Protein AF-0000000078795956 (afdb_homodimer)

Foldseek 3Di:
DDKDKAWDDLVCLVVVLVQVVVVCVVQVHDDDSPPVSVVVCCCCPNVPNAKTKIFMDDPRDGFWMWMWGWDADPVVRFIEIETEDTDGHPVCPPVCVVVVVVVVVVVVCVVVVHPYYDYDGDPVPVVVVVVVVVVVDDDDDDDDDDDDD/DDKDKAWDDLVCLVVVLVQVVVQCVVQVHDDDSPPVSVVVCCCCPNPPNAKTKIFMDDPRDGFWMWMWGWDADPVVRFIEIETEDTDGHPVCPPVCVVVVVVVVVVVVRVVVVHPYYDYDGDPVPVVVVVVVVVVVDDDDDDDDDDDDD

Organism: Cecembia lonarensis (strain CCUG 58316 / KCTC 22772 / LW9) (NCBI:txid1225176)

Secondary structure (DSSP, 8-state):
--EEEEE--GGGHHHHHHHHHHHHHHTT-----TTHHHHHHHHHHSSS---EEEEEEETTEEEEEEEEEEEEETTTTEEEEEEEEEEE-GGG-SSSHHHHHHHHHHHHHHHTT-S-EEEEEETT-HHHHHHHHHTT-EEEEEEEEEE--/--EEEEE--GGGHHHHHHHHHHHHHHTT-----TTHHHHHHHHHHSSS---EEEEEEETTEEEEEEEEEEEEETTTTEEEEEEEEEEE-GGG-SSSHHHHHHHHHHHHHHHTT-S-EEEEEETT-HHHHHHHHHTT-EEEEEEEEEE--

Solvent-accessible surface area (backbone atoms only — not comparable to full-atom values): 16196 Å² total; per-residue (Å²): 139,59,69,50,78,41,72,59,49,82,87,43,44,70,59,50,49,51,49,48,45,52,46,26,52,72,69,74,43,90,72,67,70,75,75,28,60,65,35,41,49,44,28,51,71,35,89,73,63,54,39,44,46,34,35,28,29,48,80,86,34,82,44,31,38,35,31,36,40,79,47,65,39,79,83,71,24,38,38,26,29,36,43,73,43,80,43,61,41,79,92,62,53,96,69,57,56,68,60,52,51,51,52,51,49,27,51,53,25,48,76,66,63,24,66,31,34,34,36,63,44,57,65,82,43,56,68,60,52,54,53,44,48,72,75,67,35,47,77,42,66,27,31,38,36,41,32,73,80,139,59,70,50,78,39,73,60,48,81,87,44,44,69,58,49,49,51,49,49,46,52,47,27,52,73,70,75,44,89,71,65,70,75,74,28,60,65,34,41,48,45,28,51,70,35,88,74,64,54,38,45,45,34,34,27,26,46,80,85,34,81,45,32,38,36,31,34,40,79,47,65,39,78,81,72,24,37,39,24,31,36,44,74,43,79,43,62,42,79,92,63,52,95,70,56,54,70,61,51,51,51,53,50,49,28,50,53,24,48,76,66,65,25,68,31,32,35,36,62,45,56,66,83,44,56,68,58,51,52,54,44,47,71,74,68,35,48,77,42,67,27,32,36,35,42,31,75,80

Sequence (298 aa):
MEYIIRPCEEKDLPELVNLCAAHAAYEKSDYSPEGKLAGLKEAIFGSPKRLNVWIVEVDGKAEGFTSFTFDFSTWDAAPFLYMDCLYLNESVRSMGIGADIMERIREVARENKCFNIQWQTPEFNARAIKFYVGLGSTGKQKMRFFLKPMEYIIRPCEEKDLPELVNLCAAHAAYEKSDYSPEGKLAGLKEAIFGSPKRLNVWIVEVDGKAEGFTSFTFDFSTWDAAPFLYMDCLYLNESVRSMGIGADIMERIREVARENKCFNIQWQTPEFNARAIKFYVGLGSTGKQKMRFFLKP

Radius of gyration: 19.66 Å; Cα contacts (8 Å, |Δi|>4): 546; chains: 2; bounding box: 37×62×42 Å

pLDDT: mean 95.89, std 3.42, range [79.12, 98.88]

Structure (mmCIF, N/CA/C/O backbone):
data_AF-0000000078795956-model_v1
#
loop_
_entity.id
_entity.type
_entity.pdbx_description
1 polymer 'Acetyltransferase (GNAT) family protein'
#
loop_
_atom_site.group_PDB
_atom_site.id
_atom_site.type_symbol
_atom_site.label_atom_id
_atom_site.label_alt_id
_atom_site.label_comp_id
_atom_site.label_asym_id
_atom_site.label_entity_id
_atom_site.label_seq_id
_atom_site.pdbx_PDB_ins_code
_atom_site.Cartn_x
_atom_site.Cartn_y
_atom_site.Cartn_z
_atom_site.occupancy
_atom_site.B_iso_or_equiv
_atom_site.auth_seq_id
_atom_site.auth_comp_id
_atom_site.auth_asym_id
_atom_site.auth_atom_id
_atom_site.pdbx_PDB_model_num
ATOM 1 N N . MET A 1 1 ? -8.953 -30.359 -15.688 1 79.25 1 MET A N 1
ATOM 2 C CA . MET A 1 1 ? -7.906 -29.516 -15.133 1 79.25 1 MET A CA 1
ATOM 3 C C . MET A 1 1 ? -8.172 -29.203 -13.656 1 79.25 1 MET A C 1
ATOM 5 O O . MET A 1 1 ? -9.25 -28.734 -13.305 1 79.25 1 MET A O 1
ATOM 9 N N . GLU A 1 2 ? -7.227 -29.859 -12.82 1 92 2 GLU A N 1
ATOM 10 C CA . GLU A 1 2 ? -7.383 -29.672 -11.383 1 92 2 GLU A CA 1
ATOM 11 C C . GLU A 1 2 ? -6.406 -28.641 -10.844 1 92 2 GLU A C 1
ATOM 13 O O . GLU A 1 2 ? -5.238 -28.609 -11.234 1 92 2 GLU A O 1
ATOM 18 N N . TYR A 1 3 ? -6.906 -27.672 -10.195 1 96.62 3 TYR A N 1
ATOM 19 C CA . TYR A 1 3 ? -6.012 -26.688 -9.602 1 96.62 3 TYR A CA 1
ATOM 20 C C . TYR A 1 3 ? -6.23 -26.578 -8.094 1 96.62 3 TYR A C 1
ATOM 22 O O . TYR A 1 3 ? -7.309 -26.906 -7.598 1 96.62 3 TYR A O 1
ATOM 30 N N . ILE A 1 4 ? -5.152 -26.25 -7.363 1 97.25 4 ILE A N 1
ATOM 31 C CA . ILE A 1 4 ? -5.234 -25.953 -5.938 1 97.25 4 ILE A CA 1
ATOM 32 C C . ILE A 1 4 ? -4.578 -24.609 -5.648 1 97.25 4 ILE A C 1
ATOM 34 O O . ILE A 1 4 ? -3.619 -24.219 -6.324 1 97.25 4 ILE A O 1
ATOM 38 N N . ILE A 1 5 ? -5.113 -23.859 -4.762 1 98.25 5 ILE A N 1
ATOM 39 C CA . ILE A 1 5 ? -4.535 -22.656 -4.188 1 98.25 5 ILE A CA 1
ATOM 40 C C . ILE A 1 5 ? -4.117 -22.906 -2.744 1 98.25 5 ILE A C 1
ATOM 42 O O . ILE A 1 5 ? -4.949 -23.25 -1.901 1 98.25 5 ILE A O 1
ATOM 46 N N . ARG A 1 6 ? -2.871 -22.781 -2.5 1 98.38 6 ARG A N 1
ATOM 47 C CA . ARG A 1 6 ? -2.377 -23.141 -1.173 1 98.38 6 ARG A CA 1
ATOM 48 C C . ARG A 1 6 ? -1.307 -22.156 -0.708 1 98.38 6 ARG A C 1
ATOM 50 O O . ARG A 1 6 ? -0.68 -21.484 -1.525 1 98.38 6 ARG A O 1
ATOM 57 N N . PRO A 1 7 ? -1.104 -22.125 0.64 1 98.56 7 PRO A N 1
ATOM 58 C CA . PRO A 1 7 ? -0.002 -21.281 1.12 1 98.56 7 PRO A CA 1
ATOM 59 C C . PRO A 1 7 ? 1.351 -21.703 0.549 1 98.56 7 PRO A C 1
ATOM 61 O O . PRO A 1 7 ? 1.582 -22.891 0.319 1 98.56 7 PRO A O 1
ATOM 64 N N . CYS A 1 8 ? 2.174 -20.75 0.335 1 98.62 8 CYS A N 1
ATOM 65 C CA . CYS A 1 8 ? 3.549 -20.984 -0.094 1 98.62 8 CYS A CA 1
ATOM 66 C C . CYS A 1 8 ? 4.324 -21.766 0.96 1 98.62 8 CYS A C 1
ATOM 68 O O . CYS A 1 8 ? 4.207 -21.484 2.154 1 98.62 8 CYS A O 1
ATOM 70 N N . GLU A 1 9 ? 5.031 -22.766 0.538 1 98.25 9 GLU A N 1
ATOM 71 C CA . GLU A 1 9 ? 5.992 -23.484 1.372 1 98.25 9 GLU A CA 1
ATOM 72 C C . GLU A 1 9 ? 7.426 -23.125 0.99 1 98.25 9 GLU A C 1
ATOM 74 O O . GLU A 1 9 ? 7.676 -22.625 -0.108 1 98.25 9 GLU A O 1
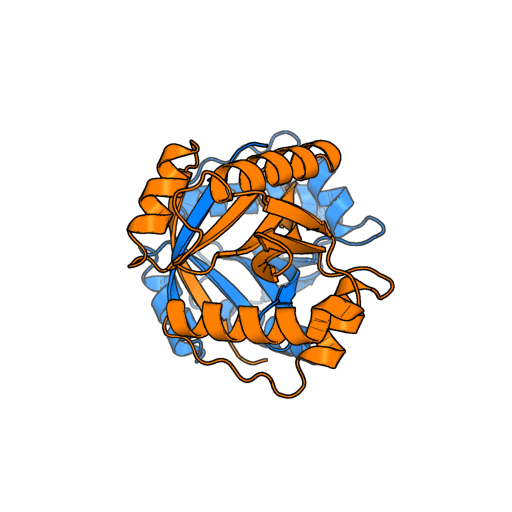ATOM 79 N N . GLU A 1 10 ? 8.344 -23.406 1.904 1 97.69 10 GLU A N 1
ATOM 80 C CA . GLU A 1 10 ? 9.734 -23.047 1.639 1 97.69 10 GLU A CA 1
ATOM 81 C C . GLU A 1 10 ? 10.227 -23.672 0.342 1 97.69 10 GLU A C 1
ATOM 83 O O . GLU A 1 10 ? 10.984 -23.062 -0.406 1 97.69 10 GLU A O 1
ATOM 88 N N . LYS A 1 11 ? 9.789 -24.828 0.095 1 97.25 11 LYS A N 1
ATOM 89 C CA . LYS A 1 11 ? 10.234 -25.547 -1.096 1 97.25 11 LYS A CA 1
ATOM 90 C C . LYS A 1 11 ? 9.758 -24.859 -2.367 1 97.25 11 LYS A C 1
ATOM 92 O O . LYS A 1 11 ? 10.25 -25.141 -3.459 1 97.25 11 LYS A O 1
ATOM 97 N N . ASP A 1 12 ? 8.727 -23.984 -2.293 1 98.06 12 ASP A N 1
ATOM 98 C CA . ASP A 1 12 ? 8.148 -23.312 -3.449 1 98.06 12 ASP A CA 1
ATOM 99 C C . ASP A 1 12 ? 8.961 -22.078 -3.826 1 98.06 12 ASP A C 1
ATOM 101 O O . ASP A 1 12 ? 8.758 -21.5 -4.895 1 98.06 12 ASP A O 1
ATOM 105 N N . LEU A 1 13 ? 9.922 -21.656 -2.988 1 97.88 13 LEU A N 1
ATOM 106 C CA . LEU A 1 13 ? 10.539 -20.328 -3.08 1 97.88 13 LEU A CA 1
ATOM 107 C C . LEU A 1 13 ? 11.25 -20.156 -4.418 1 97.88 13 LEU A C 1
ATOM 109 O O . LEU A 1 13 ? 11.117 -19.125 -5.066 1 97.88 13 LEU A O 1
ATOM 113 N N . PRO A 1 14 ? 12.008 -21.156 -4.906 1 96.88 14 PRO A N 1
ATOM 114 C CA . PRO A 1 14 ? 12.641 -20.984 -6.215 1 96.88 14 PRO A CA 1
ATOM 115 C C . PRO A 1 14 ? 11.625 -20.734 -7.328 1 96.88 14 PRO A C 1
ATOM 117 O O . PRO A 1 14 ? 11.82 -19.875 -8.172 1 96.88 14 PRO A O 1
ATOM 120 N N . GLU A 1 15 ? 10.57 -21.484 -7.301 1 97.12 15 GLU A N 1
ATOM 121 C CA . GLU A 1 15 ? 9.531 -21.312 -8.32 1 97.12 15 GLU A CA 1
ATOM 122 C C . GLU A 1 15 ? 8.82 -19.969 -8.156 1 97.12 15 GLU A C 1
ATOM 124 O O . GLU A 1 15 ? 8.422 -19.359 -9.148 1 97.12 15 GLU A O 1
ATOM 129 N N . LEU A 1 16 ? 8.625 -19.547 -6.906 1 98.06 16 LEU A N 1
ATOM 130 C CA . LEU A 1 16 ? 8.023 -18.234 -6.66 1 98.06 16 LEU A CA 1
ATOM 131 C C . LEU A 1 16 ? 8.859 -17.125 -7.297 1 98.06 16 LEU A C 1
ATOM 133 O O . LEU A 1 16 ? 8.305 -16.219 -7.926 1 98.06 16 LEU A O 1
ATOM 137 N N . VAL A 1 17 ? 10.156 -17.234 -7.148 1 97.62 17 VAL A N 1
ATOM 138 C CA . VAL A 1 17 ? 11.055 -16.234 -7.738 1 97.62 17 VAL A CA 1
ATOM 139 C C . VAL A 1 17 ? 10.891 -16.234 -9.258 1 97.62 17 VAL A C 1
ATOM 141 O O . VAL A 1 17 ? 10.844 -15.18 -9.883 1 97.62 17 VAL A O 1
ATOM 144 N N . ASN A 1 18 ? 10.758 -17.406 -9.852 1 96.38 18 ASN A N 1
ATOM 145 C CA . ASN A 1 18 ? 10.547 -17.516 -11.289 1 96.38 18 ASN A CA 1
ATOM 146 C C . ASN A 1 18 ? 9.211 -16.906 -11.711 1 96.38 18 ASN A C 1
ATOM 148 O O . ASN A 1 18 ? 9.125 -16.25 -12.75 1 96.38 18 ASN A O 1
ATOM 152 N N . LEU A 1 19 ? 8.203 -17.188 -10.945 1 97.75 19 LEU A N 1
ATOM 153 C CA . LEU A 1 19 ? 6.887 -16.641 -11.234 1 97.75 19 LEU A CA 1
ATOM 154 C C . LEU A 1 19 ? 6.898 -15.117 -11.133 1 97.75 19 LEU A C 1
ATOM 156 O O . LEU A 1 19 ? 6.258 -14.43 -11.93 1 97.75 19 LEU A O 1
ATOM 160 N N . CYS A 1 20 ? 7.613 -14.586 -10.102 1 97.62 20 CYS A N 1
ATOM 161 C CA . CYS A 1 20 ? 7.762 -13.141 -9.984 1 97.62 20 CYS A CA 1
ATOM 162 C C . CYS A 1 20 ? 8.414 -12.547 -11.227 1 97.62 20 CYS A C 1
ATOM 164 O O . CYS A 1 20 ? 7.984 -11.508 -11.727 1 97.62 20 CYS A O 1
ATOM 166 N N . ALA A 1 21 ? 9.398 -13.219 -11.719 1 96.06 21 ALA A N 1
ATOM 167 C CA . ALA A 1 21 ? 10.086 -12.773 -12.93 1 96.06 21 ALA A CA 1
ATOM 168 C C . ALA A 1 21 ? 9.133 -12.766 -14.125 1 96.06 21 ALA A C 1
ATOM 170 O O . ALA A 1 21 ? 9.125 -11.82 -14.914 1 96.06 21 ALA A O 1
ATOM 171 N N . ALA A 1 22 ? 8.406 -13.805 -14.297 1 95.81 22 ALA A N 1
ATOM 172 C CA . ALA A 1 22 ? 7.426 -13.898 -15.375 1 95.81 22 ALA A CA 1
ATOM 173 C C . ALA A 1 22 ? 6.371 -12.805 -15.258 1 95.81 22 ALA A C 1
ATOM 175 O O . ALA A 1 22 ? 5.977 -12.203 -16.266 1 95.81 22 ALA A O 1
ATOM 176 N N . HIS A 1 23 ? 5.906 -12.578 -13.992 1 96.38 23 HIS A N 1
ATOM 177 C CA . HIS A 1 23 ? 4.934 -11.523 -13.719 1 96.38 23 HIS A CA 1
ATOM 178 C C . HIS A 1 23 ? 5.477 -10.156 -14.117 1 96.38 23 HIS A C 1
ATOM 180 O O . HIS A 1 23 ? 4.785 -9.383 -14.789 1 96.38 23 HIS A O 1
ATOM 186 N N . ALA A 1 24 ? 6.703 -9.852 -13.688 1 94.81 24 ALA A N 1
ATOM 187 C CA . ALA A 1 24 ? 7.359 -8.586 -14 1 94.81 24 ALA A CA 1
ATOM 188 C C . ALA A 1 24 ? 7.492 -8.406 -15.516 1 94.81 24 ALA A C 1
ATOM 190 O O . ALA A 1 24 ? 7.262 -7.312 -16.031 1 94.81 24 ALA A O 1
ATOM 191 N N . ALA A 1 25 ? 7.855 -9.461 -16.203 1 93.44 25 ALA A N 1
ATOM 192 C CA . ALA A 1 25 ? 7.973 -9.422 -17.656 1 93.44 25 ALA A CA 1
ATOM 193 C C . ALA A 1 25 ? 6.629 -9.109 -18.312 1 93.44 25 ALA A C 1
ATOM 195 O O . ALA A 1 25 ? 6.555 -8.32 -19.25 1 93.44 25 ALA A O 1
ATOM 196 N N . TYR A 1 26 ? 5.648 -9.75 -17.797 1 91.75 26 TYR A N 1
ATOM 197 C CA . TYR A 1 26 ? 4.301 -9.516 -18.297 1 91.75 26 TYR A CA 1
ATOM 198 C C . TYR A 1 26 ? 3.91 -8.047 -18.141 1 91.75 26 TYR A C 1
ATOM 200 O O . TYR A 1 26 ? 3.277 -7.473 -19.031 1 91.75 26 TYR A O 1
ATOM 208 N N . GLU A 1 27 ? 4.273 -7.453 -16.969 1 90 27 GLU A N 1
ATOM 209 C CA . GLU A 1 27 ? 3.934 -6.062 -16.688 1 90 27 GLU A CA 1
ATOM 210 C C . GLU A 1 27 ? 4.969 -5.109 -17.281 1 90 27 GLU A C 1
ATOM 212 O O . GLU A 1 27 ? 4.953 -3.912 -16.984 1 90 27 GLU A O 1
ATOM 217 N N . LYS A 1 28 ? 5.953 -5.574 -18.109 1 87.88 28 LYS A N 1
ATOM 218 C CA . LYS A 1 28 ? 6.992 -4.793 -18.766 1 87.88 28 LYS A CA 1
ATOM 219 C C . LYS A 1 28 ? 7.852 -4.047 -17.75 1 87.88 28 LYS A C 1
ATOM 221 O O . LYS A 1 28 ? 8.156 -2.865 -17.938 1 87.88 28 LYS A O 1
ATOM 226 N N . SER A 1 29 ? 8.102 -4.742 -16.656 1 87.94 29 SER A N 1
ATOM 227 C CA . SER A 1 29 ? 8.922 -4.16 -15.594 1 87.94 29 SER A CA 1
ATOM 228 C C . SER A 1 29 ? 10.25 -4.887 -15.453 1 87.94 29 SER A C 1
ATOM 230 O O . SER A 1 29 ? 10.375 -6.047 -15.859 1 87.94 29 SER A O 1
ATOM 232 N N . ASP A 1 30 ? 11.172 -4.109 -14.867 1 84.88 30 ASP A N 1
ATOM 233 C CA . ASP A 1 30 ? 12.461 -4.734 -14.602 1 84.88 30 ASP A CA 1
ATOM 234 C C . ASP A 1 30 ? 12.406 -5.582 -13.328 1 84.88 30 ASP A C 1
ATOM 236 O O . ASP A 1 30 ? 11.758 -5.203 -12.352 1 84.88 30 ASP A O 1
ATOM 240 N N . TYR A 1 31 ? 13.008 -6.711 -13.383 1 89 31 TYR A N 1
ATOM 241 C CA . TYR A 1 31 ? 13.094 -7.609 -12.242 1 89 31 TYR A CA 1
ATOM 242 C C . TYR A 1 31 ? 14.398 -8.398 -12.258 1 89 31 TYR A C 1
ATOM 244 O O . TYR A 1 31 ? 14.805 -8.906 -13.297 1 89 31 TYR A O 1
ATOM 252 N N . SER A 1 32 ? 15.047 -8.359 -11.109 1 85.75 32 SER A N 1
ATOM 253 C CA . SER A 1 32 ? 16.234 -9.195 -10.945 1 85.75 32 SER A CA 1
ATOM 254 C C . SER A 1 32 ? 16.016 -10.242 -9.852 1 85.75 32 SER A C 1
ATOM 256 O O . SER A 1 32 ? 15.688 -9.898 -8.711 1 85.75 32 SER A O 1
ATOM 258 N N . PRO A 1 33 ? 16.234 -11.523 -10.211 1 85.44 33 PRO A N 1
ATOM 259 C CA . PRO A 1 33 ? 16.047 -12.586 -9.219 1 85.44 33 PRO A CA 1
ATOM 260 C C . PRO A 1 33 ? 17.141 -12.609 -8.156 1 85.44 33 PRO A C 1
ATOM 262 O O . PRO A 1 33 ? 17 -13.281 -7.129 1 85.44 33 PRO A O 1
ATOM 265 N N . GLU A 1 34 ? 18.141 -11.922 -8.391 1 83.19 34 GLU A N 1
ATOM 266 C CA . GLU A 1 34 ? 19.281 -11.977 -7.48 1 83.19 34 GLU A CA 1
ATOM 267 C C . GLU A 1 34 ? 18.922 -11.461 -6.094 1 83.19 34 GLU A C 1
ATOM 269 O O . GLU A 1 34 ? 18.344 -10.375 -5.965 1 83.19 34 GLU A O 1
ATOM 274 N N . GLY A 1 35 ? 19.172 -12.344 -5.109 1 84.62 35 GLY A N 1
ATOM 275 C CA . GLY A 1 35 ? 19 -11.93 -3.725 1 84.62 35 GLY A CA 1
ATOM 276 C C . GLY A 1 35 ? 17.547 -11.953 -3.271 1 84.62 35 GLY A C 1
ATOM 277 O O . GLY A 1 35 ? 17.234 -11.578 -2.137 1 84.62 35 GLY A O 1
ATOM 278 N N . LYS A 1 36 ? 16.672 -12.391 -4.195 1 92.56 36 LYS A N 1
ATOM 279 C CA . LYS A 1 36 ? 15.258 -12.32 -3.857 1 92.56 36 LYS A CA 1
ATOM 280 C C . LYS A 1 36 ? 14.852 -13.484 -2.961 1 92.56 36 LYS A C 1
ATOM 282 O O . LYS A 1 36 ? 13.969 -13.344 -2.111 1 92.56 36 LYS A O 1
ATOM 287 N N . LEU A 1 37 ? 15.547 -14.562 -3.131 1 95.44 37 LEU A N 1
ATOM 288 C CA . LEU A 1 37 ? 15.164 -15.781 -2.426 1 95.44 37 LEU A CA 1
ATOM 289 C C . LEU A 1 37 ? 15.25 -15.586 -0.916 1 95.44 37 LEU A C 1
ATOM 291 O O . LEU A 1 37 ? 14.297 -15.891 -0.192 1 95.44 37 LEU A O 1
ATOM 295 N N . ALA A 1 38 ? 16.328 -15.07 -0.443 1 95 38 ALA A N 1
ATOM 296 C CA . ALA A 1 38 ? 16.547 -14.883 0.99 1 95 38 ALA A CA 1
ATOM 297 C C . ALA A 1 38 ? 15.531 -13.914 1.577 1 95 38 ALA A C 1
ATOM 299 O O . ALA A 1 38 ? 14.984 -14.148 2.654 1 95 38 ALA A O 1
ATOM 300 N N . GLY A 1 39 ? 15.305 -12.797 0.894 1 95.75 39 GLY A N 1
ATOM 301 C CA . GLY A 1 39 ? 14.344 -11.805 1.348 1 95.75 39 GLY A CA 1
ATOM 302 C C . GLY A 1 39 ? 12.93 -12.344 1.43 1 95.75 39 GLY A C 1
ATOM 303 O O . GLY A 1 39 ? 12.219 -12.086 2.404 1 95.75 39 GLY A O 1
ATOM 304 N N . LEU A 1 40 ? 12.555 -13.117 0.449 1 98.19 40 LEU A N 1
ATOM 305 C CA . LEU A 1 40 ? 11.227 -13.711 0.422 1 98.19 40 LEU A CA 1
ATOM 306 C C . LEU A 1 40 ? 11.07 -14.75 1.522 1 98.19 40 LEU A C 1
ATOM 308 O O . LEU A 1 40 ? 10.031 -14.82 2.182 1 98.19 40 LEU A O 1
ATOM 312 N N . LYS A 1 41 ? 12.062 -15.555 1.666 1 97.88 41 LYS A N 1
ATOM 313 C CA . LYS A 1 41 ? 12.031 -16.562 2.717 1 97.88 41 LYS A CA 1
ATOM 314 C C . LYS A 1 41 ? 11.773 -15.938 4.082 1 97.88 41 LYS A C 1
ATOM 316 O O . LYS A 1 41 ? 10.898 -16.375 4.828 1 97.88 41 LYS A O 1
ATOM 321 N N . GLU A 1 42 ? 12.531 -14.922 4.375 1 96.88 42 GLU A N 1
ATOM 322 C CA . GLU A 1 42 ? 12.398 -14.25 5.66 1 96.88 42 GLU A CA 1
ATOM 323 C C . GLU A 1 42 ? 11.016 -13.617 5.809 1 96.88 42 GLU A C 1
ATOM 325 O O . GLU A 1 42 ? 10.398 -13.703 6.875 1 96.88 42 GLU A O 1
ATOM 330 N N . ALA A 1 43 ? 10.523 -13.008 4.777 1 97.62 43 ALA A N 1
ATOM 331 C CA . ALA A 1 43 ? 9.266 -12.273 4.832 1 97.62 43 ALA A CA 1
ATOM 332 C C . ALA A 1 43 ? 8.086 -13.219 5.004 1 97.62 43 ALA A C 1
ATOM 334 O O . ALA A 1 43 ? 7.094 -12.883 5.652 1 97.62 43 ALA A O 1
ATOM 335 N N . ILE A 1 44 ? 8.203 -14.406 4.383 1 98.56 44 ILE A N 1
ATOM 336 C CA . ILE A 1 44 ? 7.074 -15.328 4.332 1 98.56 44 ILE A CA 1
ATOM 337 C C . ILE A 1 44 ? 7.09 -16.234 5.559 1 98.56 44 ILE A C 1
ATOM 339 O O . ILE A 1 44 ? 6.039 -16.562 6.113 1 98.56 44 ILE A O 1
ATOM 343 N N . PHE A 1 45 ? 8.273 -16.578 6.027 1 98.12 45 PHE A N 1
ATOM 344 C CA . PHE A 1 45 ? 8.344 -17.641 7.02 1 98.12 45 PHE A CA 1
ATOM 345 C C . PHE A 1 45 ? 8.953 -17.125 8.32 1 98.12 45 PHE A C 1
ATOM 347 O O . PHE A 1 45 ? 8.945 -17.828 9.336 1 98.12 45 PHE A O 1
ATOM 354 N N . GLY A 1 46 ? 9.469 -15.938 8.266 1 96.38 46 GLY A N 1
ATOM 355 C CA . GLY A 1 46 ? 10.086 -15.367 9.453 1 96.38 46 GLY A CA 1
ATOM 356 C C . GLY A 1 46 ? 9.07 -14.906 10.484 1 96.38 46 GLY A C 1
ATOM 357 O O . GLY A 1 46 ? 7.863 -15.078 10.297 1 96.38 46 GLY A O 1
ATOM 358 N N . SER A 1 47 ? 9.586 -14.344 11.648 1 94.69 47 SER A N 1
ATOM 359 C CA . SER A 1 47 ? 8.805 -13.75 12.727 1 94.69 47 SER A CA 1
ATOM 360 C C . SER A 1 47 ? 9.312 -12.359 13.086 1 94.69 47 SER A C 1
ATOM 362 O O . SER A 1 47 ? 10.438 -12.203 13.562 1 94.69 47 SER A O 1
ATOM 364 N N . PRO A 1 48 ? 8.492 -11.398 12.781 1 93.94 48 PRO A N 1
ATOM 365 C CA . PRO A 1 48 ? 7.086 -11.461 12.359 1 93.94 48 PRO A CA 1
ATOM 366 C C . PRO A 1 48 ? 6.926 -11.758 10.875 1 93.94 48 PRO A C 1
ATOM 368 O O . PRO A 1 48 ? 7.805 -11.414 10.07 1 93.94 48 PRO A O 1
ATOM 371 N N . LYS A 1 49 ? 5.848 -12.43 10.508 1 96.38 49 LYS A N 1
ATOM 372 C CA . LYS A 1 49 ? 5.477 -12.617 9.102 1 96.38 49 LYS A CA 1
ATOM 373 C C . LYS A 1 49 ? 5.121 -11.289 8.453 1 96.38 49 LYS A C 1
ATOM 375 O O . LYS A 1 49 ? 4.258 -10.555 8.945 1 96.38 49 LYS A O 1
ATOM 380 N N . ARG A 1 50 ? 5.711 -11 7.316 1 97.06 50 ARG A N 1
ATOM 381 C CA . ARG A 1 50 ? 5.527 -9.703 6.672 1 97.06 50 ARG A CA 1
ATOM 382 C C . ARG A 1 50 ? 4.785 -9.844 5.352 1 97.06 50 ARG A C 1
ATOM 384 O O . ARG A 1 50 ? 4.266 -8.867 4.816 1 97.06 50 ARG A O 1
ATOM 391 N N . LEU A 1 51 ? 4.812 -11.023 4.867 1 98.62 51 LEU A N 1
ATOM 392 C CA . LEU A 1 51 ? 4.25 -11.273 3.543 1 98.62 51 LEU A CA 1
ATOM 393 C C . LEU A 1 51 ? 3.51 -12.609 3.514 1 98.62 51 LEU A C 1
ATOM 395 O O . LEU A 1 51 ? 4.012 -13.617 4.023 1 98.62 51 LEU A O 1
ATOM 399 N N . ASN A 1 52 ? 2.301 -12.562 2.988 1 98.81 52 ASN A N 1
ATOM 400 C CA . ASN A 1 52 ? 1.538 -13.781 2.721 1 98.81 52 ASN A CA 1
ATOM 401 C C . ASN A 1 52 ? 1.57 -14.148 1.239 1 98.81 52 ASN A C 1
ATOM 403 O O . ASN A 1 52 ? 1.383 -13.281 0.378 1 98.81 52 ASN A O 1
ATOM 407 N N . VAL A 1 53 ? 1.819 -15.406 0.993 1 98.88 53 VAL A N 1
ATOM 408 C CA . VAL A 1 53 ? 1.875 -15.836 -0.401 1 98.88 53 VAL A CA 1
ATOM 409 C C . VAL A 1 53 ? 1.125 -17.156 -0.566 1 98.88 53 VAL A C 1
ATOM 411 O O . VAL A 1 53 ? 1.312 -18.094 0.222 1 98.88 53 VAL A O 1
ATOM 414 N N . TRP A 1 54 ? 0.245 -17.172 -1.579 1 98.88 54 TRP A N 1
ATOM 415 C CA . TRP A 1 54 ? -0.363 -18.422 -2.039 1 98.88 54 TRP A CA 1
ATOM 416 C C . TRP A 1 54 ? 0.226 -18.844 -3.377 1 98.88 54 TRP A C 1
ATOM 418 O O . TRP A 1 54 ? 0.484 -18.016 -4.246 1 98.88 54 TRP A O 1
ATOM 428 N N . ILE A 1 55 ? 0.415 -20.125 -3.531 1 98.81 55 ILE A N 1
ATOM 429 C CA . ILE A 1 55 ? 0.827 -20.734 -4.793 1 98.81 55 ILE A CA 1
ATOM 430 C C . ILE A 1 55 ? -0.379 -21.375 -5.477 1 98.81 55 ILE A C 1
ATOM 432 O O . ILE A 1 55 ? -1.192 -22.031 -4.824 1 98.81 55 ILE A O 1
ATOM 436 N N . VAL A 1 56 ? -0.485 -21.156 -6.754 1 98.62 56 VAL A N 1
ATOM 437 C CA . VAL A 1 56 ? -1.485 -21.828 -7.582 1 98.62 56 VAL A CA 1
ATOM 438 C C . VAL A 1 56 ? -0.843 -22.984 -8.328 1 98.62 56 VAL A C 1
ATOM 440 O O . VAL A 1 56 ? 0.011 -22.781 -9.195 1 98.62 56 VAL A O 1
ATOM 443 N N . GLU A 1 57 ? -1.294 -24.141 -7.984 1 97.69 57 GLU A N 1
ATOM 444 C CA . GLU A 1 57 ? -0.811 -25.344 -8.648 1 97.69 57 GLU A CA 1
ATOM 445 C C . GLU A 1 57 ? -1.855 -25.891 -9.617 1 97.69 57 GLU A C 1
ATOM 447 O O . GLU A 1 57 ? -3.02 -26.062 -9.25 1 97.69 57 GLU A O 1
ATOM 452 N N . VAL A 1 58 ? -1.417 -26.078 -10.852 1 96.94 58 VAL A N 1
ATOM 453 C CA . VAL A 1 58 ? -2.248 -26.734 -11.859 1 96.94 58 VAL A CA 1
ATOM 454 C C . VAL A 1 58 ? -1.574 -28.016 -12.336 1 96.94 58 VAL A C 1
ATOM 456 O O . VAL A 1 58 ? -0.45 -27.984 -12.844 1 96.94 58 VAL A O 1
ATOM 459 N N . ASP A 1 59 ? -2.287 -29.094 -12.086 1 95.75 59 ASP A N 1
ATOM 460 C CA . ASP A 1 59 ? -1.766 -30.406 -12.461 1 95.75 59 ASP A CA 1
ATOM 461 C C . ASP A 1 59 ? -0.374 -30.625 -11.875 1 95.75 59 ASP A C 1
ATOM 463 O O . ASP A 1 59 ? 0.537 -31.062 -12.586 1 95.75 59 ASP A O 1
ATOM 467 N N . GLY A 1 60 ? -0.141 -30.047 -10.672 1 94.06 60 GLY A N 1
ATOM 468 C CA . GLY A 1 60 ? 1.059 -30.328 -9.898 1 94.06 60 GLY A CA 1
ATOM 469 C C . GLY A 1 60 ? 2.176 -29.328 -10.156 1 94.06 60 GLY A C 1
ATOM 470 O O . GLY A 1 60 ? 3.244 -29.406 -9.547 1 94.06 60 GLY A O 1
ATOM 471 N N . LYS A 1 61 ? 1.893 -28.391 -11.031 1 95.69 61 LYS A N 1
ATOM 472 C CA . LYS A 1 61 ? 2.902 -27.406 -11.383 1 95.69 61 LYS A CA 1
ATOM 473 C C . LYS A 1 61 ? 2.488 -26.016 -10.914 1 95.69 61 LYS A C 1
ATOM 475 O O . LYS A 1 61 ? 1.324 -25.625 -11.039 1 95.69 61 LYS A O 1
ATOM 480 N N . ALA A 1 62 ? 3.475 -25.344 -10.375 1 97.62 62 ALA A N 1
ATOM 481 C CA . ALA A 1 62 ? 3.195 -23.953 -9.992 1 97.62 62 ALA A CA 1
ATOM 482 C C . ALA A 1 62 ? 2.961 -23.094 -11.227 1 97.62 62 ALA A C 1
ATOM 484 O O . ALA A 1 62 ? 3.859 -22.922 -12.055 1 97.62 62 ALA A O 1
ATOM 485 N N . GLU A 1 63 ? 1.756 -22.547 -11.359 1 98.12 63 GLU A N 1
ATOM 486 C CA . GLU A 1 63 ? 1.381 -21.812 -12.562 1 98.12 63 GLU A CA 1
ATOM 487 C C . GLU A 1 63 ? 0.972 -20.375 -12.227 1 98.12 63 GLU A C 1
ATOM 489 O O . GLU A 1 63 ? 0.583 -19.609 -13.109 1 98.12 63 GLU A O 1
ATOM 494 N N . GLY A 1 64 ? 1.01 -20.016 -10.969 1 98.62 64 GLY A N 1
ATOM 495 C CA . GLY A 1 64 ? 0.661 -18.672 -10.539 1 98.62 64 GLY A CA 1
ATOM 496 C C . GLY A 1 64 ? 0.868 -18.453 -9.047 1 98.62 64 GLY A C 1
ATOM 497 O O . GLY A 1 64 ? 1.292 -19.359 -8.336 1 98.62 64 GLY A O 1
ATOM 498 N N . PHE A 1 65 ? 0.643 -17.234 -8.641 1 98.81 65 PHE A N 1
ATOM 499 C CA . PHE A 1 65 ? 0.756 -16.906 -7.223 1 98.81 65 PHE A CA 1
ATOM 500 C C . PHE A 1 65 ? -0.018 -15.633 -6.898 1 98.81 65 PHE A C 1
ATOM 502 O O . PHE A 1 65 ? -0.402 -14.883 -7.801 1 98.81 65 PHE A O 1
ATOM 509 N N . THR A 1 66 ? -0.306 -15.461 -5.66 1 98.75 66 THR A N 1
ATOM 510 C CA . THR A 1 66 ? -0.851 -14.234 -5.086 1 98.75 66 THR A CA 1
ATOM 511 C C . THR A 1 66 ? -0.115 -13.867 -3.803 1 98.75 66 THR A C 1
ATOM 513 O O . THR A 1 66 ? 0.218 -14.734 -2.998 1 98.75 66 THR A O 1
ATOM 516 N N . SER A 1 67 ? 0.172 -12.648 -3.654 1 98.88 67 SER A N 1
ATOM 517 C CA . SER A 1 67 ? 0.759 -12.156 -2.412 1 98.88 67 SER A CA 1
ATOM 518 C C . SER A 1 67 ? -0.044 -10.992 -1.846 1 98.88 67 SER A C 1
ATOM 520 O O . SER A 1 67 ? -0.649 -10.227 -2.598 1 98.88 67 SER A O 1
ATOM 522 N N . PHE A 1 68 ? -0.085 -10.875 -0.538 1 98.88 68 PHE A N 1
ATOM 523 C CA . PHE A 1 68 ? -0.819 -9.781 0.09 1 98.88 68 PHE A CA 1
ATOM 524 C C . PHE A 1 68 ? -0.258 -9.477 1.475 1 98.88 68 PHE A C 1
ATOM 526 O O . PHE A 1 68 ? 0.438 -10.305 2.064 1 98.88 68 PHE A O 1
ATOM 533 N N . THR A 1 69 ? -0.439 -8.344 1.918 1 98.81 69 THR A N 1
ATOM 534 C CA . THR A 1 69 ? -0.081 -7.844 3.242 1 98.81 69 THR A CA 1
ATOM 535 C C . THR A 1 69 ? -1.283 -7.191 3.918 1 98.81 69 THR A C 1
ATOM 537 O O . THR A 1 69 ? -2.363 -7.109 3.33 1 98.81 69 THR A O 1
ATOM 540 N N . PHE A 1 70 ? -1.191 -6.867 5.191 1 98.38 70 PHE A N 1
ATOM 541 C CA . PHE A 1 70 ? -2.145 -6.055 5.941 1 98.38 70 PHE A CA 1
ATOM 542 C C . PHE A 1 70 ? -1.553 -4.691 6.273 1 98.38 70 PHE A C 1
ATOM 544 O O . PHE A 1 70 ? -0.435 -4.605 6.789 1 98.38 70 PHE A O 1
ATOM 551 N N . ASP A 1 71 ? -2.258 -3.688 5.953 1 98.25 71 ASP A N 1
ATOM 552 C CA . ASP A 1 71 ? -1.805 -2.324 6.211 1 98.25 71 ASP A CA 1
ATOM 553 C C . ASP A 1 71 ? -2.914 -1.488 6.848 1 98.25 71 ASP A C 1
ATOM 555 O O . ASP A 1 71 ? -3.949 -2.023 7.25 1 98.25 71 ASP A O 1
ATOM 559 N N . PHE A 1 72 ? -2.676 -0.218 7.039 1 98.12 72 PHE A N 1
ATOM 560 C CA . PHE A 1 72 ? -3.625 0.624 7.758 1 98.12 72 PHE A CA 1
ATOM 561 C C . PHE A 1 72 ? -3.943 1.883 6.957 1 98.12 72 PHE A C 1
ATOM 563 O O . PHE A 1 72 ? -3.043 2.525 6.414 1 98.12 72 PHE A O 1
ATOM 570 N N . SER A 1 73 ? -5.18 2.195 6.855 1 97.19 73 SER A N 1
ATOM 571 C CA . SER A 1 73 ? -5.672 3.371 6.145 1 97.19 73 SER A CA 1
ATOM 572 C C . SER A 1 73 ? -5.887 4.543 7.098 1 97.19 73 SER A C 1
ATOM 574 O O . SER A 1 73 ? -6.652 4.438 8.055 1 97.19 73 SER A O 1
ATOM 576 N N . THR A 1 74 ? -5.234 5.672 6.848 1 97.69 74 THR A N 1
ATOM 577 C CA . THR A 1 74 ? -5.371 6.859 7.688 1 97.69 74 THR A CA 1
ATOM 578 C C . THR A 1 74 ? -6.809 7.363 7.684 1 97.69 74 THR A C 1
ATOM 580 O O . THR A 1 74 ? -7.426 7.512 8.742 1 97.69 74 THR A O 1
ATOM 583 N N . TRP A 1 75 ? -7.406 7.539 6.496 1 95.75 75 TRP A N 1
ATOM 584 C CA . TRP A 1 75 ? -8.727 8.141 6.355 1 95.75 75 TRP A CA 1
ATOM 585 C C . TRP A 1 75 ? -9.812 7.207 6.891 1 95.75 75 TRP A C 1
ATOM 587 O O . TRP A 1 75 ? -10.773 7.656 7.52 1 95.75 75 TRP A O 1
ATOM 597 N N . ASP A 1 76 ? -9.641 5.91 6.672 1 95.31 76 ASP A N 1
ATOM 598 C CA . ASP A 1 76 ? -10.633 4.957 7.148 1 95.31 76 ASP A CA 1
ATOM 599 C C . ASP A 1 76 ? -10.422 4.633 8.625 1 95.31 76 ASP A C 1
ATOM 601 O O . ASP A 1 76 ? -11.289 4.047 9.273 1 95.31 76 ASP A O 1
ATOM 605 N N . ALA A 1 77 ? -9.289 5.008 9.125 1 96.75 77 ALA A N 1
ATOM 606 C CA . ALA A 1 77 ? -8.898 4.66 10.492 1 96.75 77 ALA A CA 1
ATOM 607 C C . ALA A 1 77 ? -9.148 3.184 10.773 1 96.75 77 ALA A C 1
ATOM 609 O O . ALA A 1 77 ? -9.758 2.832 11.789 1 96.75 77 ALA A O 1
ATOM 610 N N . ALA A 1 78 ? -8.703 2.35 9.875 1 96.62 78 ALA A N 1
ATOM 611 C CA . ALA A 1 78 ? -8.945 0.911 9.938 1 96.62 78 ALA A CA 1
ATOM 612 C C . ALA A 1 78 ? -7.926 0.143 9.109 1 96.62 78 ALA A C 1
ATOM 614 O O . ALA A 1 78 ? -7.32 0.701 8.188 1 96.62 78 ALA A O 1
ATOM 615 N N . PRO A 1 79 ? -7.75 -1.159 9.461 1 97.62 79 PRO A N 1
ATOM 616 C CA . PRO A 1 79 ? -6.879 -1.979 8.609 1 97.62 79 PRO A CA 1
ATOM 617 C C . PRO A 1 79 ? -7.516 -2.322 7.266 1 97.62 79 PRO A C 1
ATOM 619 O O . PRO A 1 79 ? -8.742 -2.326 7.145 1 97.62 79 PRO A O 1
ATOM 622 N N . PHE A 1 80 ? -6.652 -2.562 6.285 1 98.38 80 PHE A N 1
ATOM 623 C CA . PHE A 1 80 ? -7.078 -3.102 4.996 1 98.38 80 PHE A CA 1
ATOM 624 C C . PHE A 1 80 ? -6.086 -4.141 4.496 1 98.38 80 PHE A C 1
ATOM 626 O O . PHE A 1 80 ? -4.938 -4.184 4.941 1 98.38 80 PHE A O 1
ATOM 633 N N . LEU A 1 81 ? -6.57 -5.031 3.672 1 98.81 81 LEU A N 1
ATOM 634 C CA . LEU A 1 81 ? -5.715 -5.992 2.986 1 98.81 81 LEU A CA 1
ATOM 635 C C . LEU A 1 81 ? -5.211 -5.43 1.663 1 98.81 81 LEU A C 1
ATOM 637 O O . LEU A 1 81 ? -5.996 -4.906 0.869 1 98.81 81 LEU A O 1
ATOM 641 N N . TYR A 1 82 ? -3.932 -5.434 1.484 1 98.81 82 TYR A N 1
ATOM 642 C CA . TYR A 1 82 ? -3.354 -4.996 0.22 1 98.81 82 TYR A CA 1
ATOM 643 C C . TYR A 1 82 ? -2.865 -6.184 -0.6 1 98.81 82 TYR A C 1
ATOM 645 O O . TYR A 1 82 ? -1.924 -6.875 -0.203 1 98.81 82 TYR A O 1
ATOM 653 N N . MET A 1 83 ? -3.514 -6.457 -1.695 1 98.75 83 MET A N 1
ATOM 654 C CA . MET A 1 83 ? -3.057 -7.484 -2.625 1 98.75 83 MET A CA 1
ATOM 655 C C . MET A 1 83 ? -1.965 -6.941 -3.541 1 98.75 83 MET A C 1
ATOM 657 O O . MET A 1 83 ? -2.248 -6.184 -4.469 1 98.75 83 MET A O 1
ATOM 661 N N . ASP A 1 84 ? -0.776 -7.391 -3.338 1 98 84 ASP A N 1
ATOM 662 C CA . ASP A 1 84 ? 0.385 -6.891 -4.066 1 98 84 ASP A CA 1
ATOM 663 C C . ASP A 1 84 ? 0.472 -7.516 -5.457 1 98 84 ASP A C 1
ATOM 665 O O . ASP A 1 84 ? 0.731 -6.82 -6.441 1 98 84 ASP A O 1
ATOM 669 N N . CYS A 1 85 ? 0.221 -8.812 -5.5 1 97.88 85 CYS A N 1
ATOM 670 C CA . CYS A 1 85 ? 0.34 -9.523 -6.77 1 97.88 85 CYS A CA 1
ATOM 671 C C . CYS A 1 85 ? -0.774 -10.547 -6.934 1 97.88 85 CYS A C 1
ATOM 673 O O . CYS A 1 85 ? -1.156 -11.211 -5.969 1 97.88 85 CYS A O 1
ATOM 675 N N . LEU A 1 86 ? -1.271 -10.68 -8.062 1 98.12 86 LEU A N 1
ATOM 676 C CA . LEU A 1 86 ? -2.057 -11.789 -8.594 1 98.12 86 LEU A CA 1
ATOM 677 C C . LEU A 1 86 ? -1.631 -12.117 -10.016 1 98.12 86 LEU A C 1
ATOM 679 O O . LEU A 1 86 ? -1.86 -11.336 -10.938 1 98.12 86 LEU A O 1
ATOM 683 N N . TYR A 1 87 ? -0.985 -13.234 -10.109 1 98.06 87 TYR A N 1
ATOM 684 C CA . TYR A 1 87 ? -0.433 -13.609 -11.406 1 98.06 87 TYR A CA 1
ATOM 685 C C . TYR A 1 87 ? -0.731 -15.062 -11.734 1 98.06 87 TYR A C 1
ATOM 687 O O . TYR A 1 87 ? -0.558 -15.945 -10.883 1 98.06 87 TYR A O 1
ATOM 695 N N . LEU A 1 88 ? -1.216 -15.305 -12.867 1 98 88 LEU A N 1
ATOM 696 C CA . LEU A 1 88 ? -1.392 -16.625 -13.461 1 98 88 LEU A CA 1
ATOM 697 C C . LEU A 1 88 ? -0.718 -16.688 -14.828 1 98 88 LEU A C 1
ATOM 699 O O . LEU A 1 88 ? -0.856 -15.773 -15.641 1 98 88 LEU A O 1
ATOM 703 N N . ASN A 1 89 ? 0.027 -17.781 -15.031 1 97.5 89 ASN A N 1
ATOM 704 C CA . ASN A 1 89 ? 0.516 -18 -16.391 1 97.5 89 ASN A CA 1
ATOM 705 C C . ASN A 1 89 ? -0.62 -17.953 -17.406 1 97.5 89 ASN A C 1
ATOM 707 O O . ASN A 1 89 ? -1.748 -18.344 -17.109 1 97.5 89 ASN A O 1
ATOM 711 N N . GLU A 1 90 ? -0.253 -17.531 -18.594 1 95 90 GLU A N 1
ATOM 712 C CA . GLU A 1 90 ? -1.251 -17.344 -19.641 1 95 90 GLU A CA 1
ATOM 713 C C . GLU A 1 90 ? -2.039 -18.625 -19.891 1 95 90 GLU A C 1
ATOM 715 O O . GLU A 1 90 ? -3.248 -18.578 -20.125 1 95 90 GLU A O 1
ATOM 720 N N . SER A 1 91 ? -1.436 -19.734 -19.797 1 93.88 91 SER A N 1
ATOM 721 C CA . SER A 1 91 ? -2.004 -21.031 -20.172 1 93.88 91 SER A CA 1
ATOM 722 C C . SER A 1 91 ? -3.111 -21.438 -19.203 1 93.88 91 SER A C 1
ATOM 724 O O . SER A 1 91 ? -3.887 -22.359 -19.5 1 93.88 91 SER A O 1
ATOM 726 N N . VAL A 1 92 ? -3.209 -20.797 -18.062 1 95.81 92 VAL A N 1
ATOM 727 C CA . VAL A 1 92 ? -4.18 -21.25 -17.078 1 95.81 92 VAL A CA 1
ATOM 728 C C . VAL A 1 92 ? -5.129 -20.109 -16.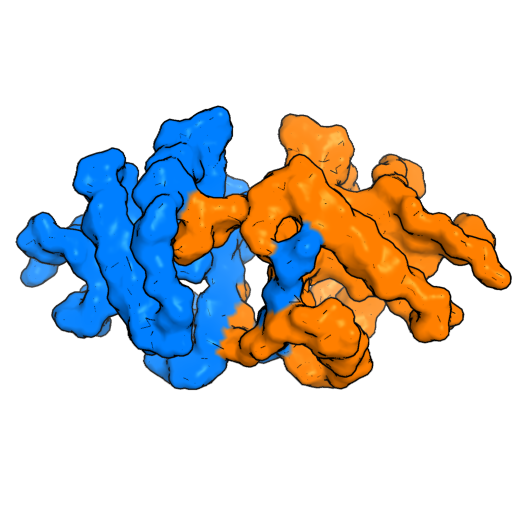719 1 95.81 92 VAL A C 1
ATOM 730 O O . VAL A 1 92 ? -5.766 -20.141 -15.664 1 95.81 92 VAL A O 1
ATOM 733 N N . ARG A 1 93 ? -5.168 -19.094 -17.453 1 93.69 93 ARG A N 1
ATOM 734 C CA . ARG A 1 93 ? -6.09 -17.984 -17.25 1 93.69 93 ARG A CA 1
ATOM 735 C C . ARG A 1 93 ? -7.473 -18.312 -17.797 1 93.69 93 ARG A C 1
ATOM 737 O O . ARG A 1 93 ? -7.652 -19.328 -18.484 1 93.69 93 ARG A O 1
ATOM 744 N N . SER A 1 94 ? -8.453 -17.594 -17.391 1 90.75 94 SER A N 1
ATOM 745 C CA . SER A 1 94 ? -9.836 -17.719 -17.844 1 90.75 94 SER A CA 1
ATOM 746 C C . SER A 1 94 ? -10.43 -19.062 -17.438 1 90.75 94 SER A C 1
ATOM 748 O O . SER A 1 94 ? -11.211 -19.656 -18.188 1 90.75 94 SER A O 1
ATOM 750 N N . MET A 1 95 ? -9.93 -19.609 -16.312 1 92.06 95 MET A N 1
ATOM 751 C CA . MET A 1 95 ? -10.43 -20.875 -15.812 1 92.06 95 MET A CA 1
ATOM 752 C C . MET A 1 95 ? -11.164 -20.688 -14.492 1 92.06 95 MET A C 1
ATOM 754 O O . MET A 1 95 ? -11.539 -21.672 -13.836 1 92.06 95 MET A O 1
ATOM 758 N N . GLY A 1 96 ? -11.289 -19.469 -14.094 1 94.62 96 GLY A N 1
ATOM 759 C CA . GLY A 1 96 ? -11.992 -19.172 -12.852 1 94.62 96 GLY A CA 1
ATOM 760 C C . GLY A 1 96 ? -11.07 -19.078 -11.648 1 94.62 96 GLY A C 1
ATOM 761 O O . GLY A 1 96 ? -11.516 -18.766 -10.547 1 94.62 96 GLY A O 1
ATOM 762 N N . ILE A 1 97 ? -9.82 -19.312 -11.82 1 97.19 97 ILE A N 1
ATOM 763 C CA . ILE A 1 97 ? -8.844 -19.344 -10.734 1 97.19 97 ILE A CA 1
ATOM 764 C C . ILE A 1 97 ? -8.727 -17.953 -10.102 1 97.19 97 ILE A C 1
ATOM 766 O O . ILE A 1 97 ? -8.688 -17.828 -8.875 1 97.19 97 ILE A O 1
ATOM 770 N N . GLY A 1 98 ? -8.711 -16.938 -10.953 1 97.44 98 GLY A N 1
ATOM 771 C CA . GLY A 1 98 ? -8.648 -15.578 -10.453 1 97.44 98 GLY A CA 1
ATOM 772 C C . GLY A 1 98 ? -9.797 -15.219 -9.539 1 97.44 98 GLY A C 1
ATOM 773 O O . GLY A 1 98 ? -9.594 -14.617 -8.484 1 97.44 98 GLY A O 1
ATOM 774 N N . ALA A 1 99 ? -10.945 -15.625 -9.953 1 97.06 99 ALA A N 1
ATOM 775 C CA . ALA A 1 99 ? -12.141 -15.367 -9.156 1 97.06 99 ALA A CA 1
ATOM 776 C C . ALA A 1 99 ? -12.078 -16.109 -7.82 1 97.06 99 ALA A C 1
ATOM 778 O O . ALA A 1 99 ? -12.461 -15.562 -6.785 1 97.06 99 ALA A O 1
ATOM 779 N N . ASP A 1 100 ? -11.594 -17.281 -7.836 1 97.88 100 ASP A N 1
ATOM 780 C CA . ASP A 1 100 ? -11.445 -18.062 -6.617 1 97.88 100 ASP A CA 1
ATOM 781 C C . ASP A 1 100 ? -10.438 -17.438 -5.668 1 97.88 100 ASP A C 1
ATOM 783 O O . ASP A 1 100 ? -10.648 -17.406 -4.453 1 97.88 100 ASP A O 1
ATOM 787 N N . ILE A 1 101 ? -9.359 -16.984 -6.188 1 98.38 101 ILE A N 1
ATOM 788 C CA . ILE A 1 101 ? -8.344 -16.297 -5.391 1 98.38 101 ILE A CA 1
ATOM 789 C C . ILE A 1 101 ? -8.969 -15.086 -4.699 1 98.38 101 ILE A C 1
ATOM 791 O O . ILE A 1 101 ? -8.797 -14.898 -3.492 1 98.38 101 ILE A O 1
ATOM 795 N N . MET A 1 102 ? -9.711 -14.297 -5.445 1 98.44 102 MET A N 1
ATOM 796 C CA . MET A 1 102 ? -10.297 -13.07 -4.91 1 98.44 102 MET A CA 1
ATOM 797 C C . MET A 1 102 ? -11.328 -13.383 -3.838 1 98.44 102 MET A C 1
ATOM 799 O O . MET A 1 102 ? -11.469 -12.633 -2.867 1 98.44 102 MET A O 1
ATOM 803 N N . GLU A 1 103 ? -12.07 -14.406 -4.004 1 98.06 103 GLU A N 1
ATOM 804 C CA . GLU A 1 103 ? -13.008 -14.82 -2.965 1 98.06 103 GLU A CA 1
ATOM 805 C C . GLU A 1 103 ? -12.273 -15.195 -1.677 1 98.06 103 GLU A C 1
ATOM 807 O O . GLU A 1 103 ? -12.719 -14.844 -0.581 1 98.06 103 GLU A O 1
ATOM 812 N N . ARG A 1 104 ? -11.227 -15.891 -1.802 1 98.44 104 ARG A N 1
ATOM 813 C CA . ARG A 1 104 ? -10.422 -16.25 -0.634 1 98.44 104 ARG A CA 1
ATOM 814 C C . ARG A 1 104 ? -9.836 -15 0.021 1 98.44 104 ARG A C 1
ATOM 816 O O . ARG A 1 104 ? -9.766 -14.914 1.249 1 98.44 104 ARG A O 1
ATOM 823 N N . ILE A 1 105 ? -9.359 -14.078 -0.809 1 98.75 105 ILE A N 1
ATOM 824 C CA . ILE A 1 105 ? -8.844 -12.812 -0.303 1 98.75 105 ILE A CA 1
ATOM 825 C C . ILE A 1 105 ? -9.93 -12.102 0.504 1 98.75 105 ILE A C 1
ATOM 827 O O . ILE A 1 105 ? -9.656 -11.57 1.583 1 98.75 105 ILE A O 1
ATOM 831 N N . ARG A 1 106 ? -11.141 -12.086 -0.003 1 98.5 106 ARG A N 1
ATOM 832 C CA . ARG A 1 106 ? -12.266 -11.484 0.706 1 98.5 106 ARG A CA 1
ATOM 833 C C . ARG A 1 106 ? -12.469 -12.133 2.066 1 98.5 106 ARG A C 1
ATOM 835 O O . ARG A 1 106 ? -12.703 -11.445 3.064 1 98.5 106 ARG A O 1
ATOM 842 N N . GLU A 1 107 ? -12.422 -13.414 2.098 1 98.56 107 GLU A N 1
ATOM 843 C CA . GLU A 1 107 ? -12.594 -14.156 3.344 1 98.56 107 GLU A CA 1
ATOM 844 C C . GLU A 1 107 ? -11.508 -13.797 4.352 1 98.56 107 GLU A C 1
ATOM 846 O O . GLU A 1 107 ? -11.797 -13.547 5.523 1 98.56 107 GLU A O 1
ATOM 851 N N . VAL A 1 108 ? -10.297 -13.812 3.893 1 98.62 108 VAL A N 1
ATOM 852 C CA . VAL A 1 108 ? -9.172 -13.469 4.754 1 98.62 108 VAL A CA 1
ATOM 853 C C . VAL A 1 108 ? -9.352 -12.047 5.289 1 98.62 108 VAL A C 1
ATOM 855 O O . VAL A 1 108 ? -9.094 -11.789 6.469 1 98.62 108 VAL A O 1
ATOM 858 N N . ALA A 1 109 ? -9.711 -11.117 4.395 1 98.69 109 ALA A N 1
ATOM 859 C CA . ALA A 1 109 ? -9.93 -9.734 4.801 1 98.69 109 ALA A CA 1
ATOM 860 C C . ALA A 1 109 ? -11.008 -9.641 5.879 1 98.69 109 ALA A C 1
ATOM 862 O O . ALA A 1 109 ? -10.867 -8.891 6.848 1 98.69 109 ALA A O 1
ATOM 863 N N . ARG A 1 110 ? -12.07 -10.375 5.703 1 98.19 110 ARG A N 1
ATOM 864 C CA . ARG A 1 110 ? -13.148 -10.398 6.691 1 98.19 110 ARG A CA 1
ATOM 865 C C . ARG A 1 110 ? -12.648 -10.938 8.031 1 98.19 110 ARG A C 1
ATOM 867 O O . ARG A 1 110 ? -12.938 -10.359 9.078 1 98.19 110 ARG A O 1
ATOM 874 N N . GLU A 1 111 ? -11.961 -12.008 7.969 1 98.19 111 GLU A N 1
ATOM 875 C CA . GLU A 1 111 ? -11.453 -12.664 9.172 1 98.19 111 GLU A CA 1
ATOM 876 C C . GLU A 1 111 ? -10.5 -11.742 9.938 1 98.19 111 GLU A C 1
ATOM 878 O O . GLU A 1 111 ? -10.383 -11.844 11.164 1 98.19 111 GLU A O 1
ATOM 883 N N . ASN A 1 112 ? -9.875 -10.906 9.227 1 97.56 112 ASN A N 1
ATOM 884 C CA . ASN A 1 112 ? -8.914 -10 9.852 1 97.56 112 ASN A CA 1
ATOM 885 C C . ASN A 1 112 ? -9.523 -8.617 10.078 1 97.56 112 ASN A C 1
ATOM 887 O O . ASN A 1 112 ? -8.797 -7.648 10.32 1 97.56 112 ASN A O 1
ATOM 891 N N . LYS A 1 113 ? -10.859 -8.414 9.891 1 96.75 113 LYS A N 1
ATOM 892 C CA . LYS A 1 113 ? -11.625 -7.215 10.188 1 96.75 113 LYS A CA 1
ATOM 893 C C . LYS A 1 113 ? -11.125 -6.023 9.375 1 96.75 113 LYS A C 1
ATOM 895 O O . LYS A 1 113 ? -11.055 -4.902 9.883 1 96.75 113 LYS A O 1
ATOM 900 N N . CYS A 1 114 ? -10.688 -6.332 8.18 1 98.12 114 CYS A N 1
ATOM 901 C CA . CYS A 1 114 ? -10.289 -5.27 7.262 1 98.12 114 CYS A CA 1
ATOM 902 C C . CYS A 1 114 ? -11.5 -4.477 6.789 1 98.12 114 CYS A C 1
ATOM 904 O O . CYS A 1 114 ? -12.555 -5.055 6.504 1 98.12 114 CYS A O 1
ATOM 906 N N . PHE A 1 115 ? -11.266 -3.16 6.684 1 96.56 115 PHE A N 1
ATOM 907 C CA . PHE A 1 115 ? -12.328 -2.289 6.18 1 96.56 115 PHE A CA 1
ATOM 908 C C . PHE A 1 115 ? -12.547 -2.506 4.688 1 96.56 115 PHE A C 1
ATOM 910 O O . PHE A 1 115 ? -13.68 -2.459 4.207 1 96.56 115 PHE A O 1
ATOM 917 N N . ASN A 1 116 ? -11.469 -2.734 3.939 1 97.31 116 ASN A N 1
ATOM 918 C CA . ASN A 1 116 ? -11.539 -3.004 2.506 1 97.31 116 ASN A CA 1
ATOM 919 C C . ASN A 1 116 ? -10.289 -3.73 2.016 1 97.31 116 ASN A C 1
ATOM 921 O O . ASN A 1 116 ? -9.422 -4.09 2.814 1 97.31 116 ASN A O 1
ATOM 925 N N . ILE A 1 117 ? -10.336 -4.098 0.793 1 98.62 117 ILE A N 1
ATOM 926 C CA . ILE A 1 117 ? -9.242 -4.699 0.043 1 98.62 117 ILE A CA 1
ATOM 927 C C . ILE A 1 117 ? -8.789 -3.748 -1.064 1 98.62 117 ILE A C 1
ATOM 929 O O . ILE A 1 117 ? -9.617 -3.188 -1.785 1 98.62 117 ILE A O 1
ATOM 933 N N . GLN A 1 118 ? -7.488 -3.559 -1.118 1 98.5 118 GLN A N 1
ATOM 934 C CA . GLN A 1 118 ? -6.945 -2.654 -2.127 1 98.5 118 GLN A CA 1
ATOM 935 C C . GLN A 1 118 ? -5.859 -3.338 -2.951 1 98.5 118 GLN A C 1
ATOM 937 O O . GLN A 1 118 ? -5.141 -4.203 -2.447 1 98.5 118 GLN A O 1
ATOM 942 N N . TRP A 1 119 ? -5.746 -3 -4.184 1 98.06 119 TRP A N 1
ATOM 943 C CA . TRP A 1 119 ? -4.656 -3.389 -5.074 1 98.06 119 TRP A CA 1
ATOM 944 C C . TRP A 1 119 ? -4.535 -2.418 -6.242 1 98.06 119 TRP A C 1
ATOM 946 O O . TRP A 1 119 ? -5.266 -1.425 -6.312 1 98.06 119 TRP A O 1
ATOM 956 N N . GLN A 1 120 ? -3.535 -2.625 -7.023 1 96.75 120 GLN A N 1
ATOM 957 C CA . GLN A 1 120 ? -3.365 -1.772 -8.195 1 96.75 120 GLN A CA 1
ATOM 958 C C . GLN A 1 120 ? -2.85 -2.574 -9.391 1 96.75 120 GLN A C 1
ATOM 960 O O . GLN A 1 120 ? -2.229 -3.625 -9.219 1 96.75 120 GLN A O 1
ATOM 965 N N . THR A 1 121 ? -3.127 -2.113 -10.531 1 95.19 121 THR A N 1
ATOM 966 C CA . THR A 1 121 ? -2.627 -2.678 -11.781 1 95.19 121 THR A CA 1
ATOM 967 C C . THR A 1 121 ? -2.273 -1.571 -12.773 1 95.19 121 THR A C 1
ATOM 969 O O . THR A 1 121 ? -2.826 -0.471 -12.703 1 95.19 121 THR A O 1
ATOM 972 N N . PRO A 1 122 ? -1.385 -1.874 -13.648 1 94.25 122 PRO A N 1
ATOM 973 C CA . PRO A 1 122 ? -1.11 -0.879 -14.688 1 94.25 122 PRO A CA 1
ATOM 974 C C . PRO A 1 122 ? -2.363 -0.474 -15.461 1 94.25 122 PRO A C 1
ATOM 976 O O . PRO A 1 122 ? -3.223 -1.314 -15.742 1 94.25 122 PRO A O 1
ATOM 979 N N . GLU A 1 123 ? -2.359 0.736 -15.898 1 91.25 123 GLU A N 1
ATOM 980 C CA . GLU A 1 123 ? -3.533 1.271 -16.578 1 91.25 123 GLU A CA 1
ATOM 981 C C . GLU A 1 123 ? -3.75 0.584 -17.922 1 91.25 123 GLU A C 1
ATOM 983 O O . GLU A 1 123 ? -4.879 0.513 -18.422 1 91.25 123 GLU A O 1
ATOM 988 N N . PHE A 1 124 ? -2.736 0.091 -18.531 1 90.75 124 PHE A N 1
ATOM 989 C CA . PHE A 1 124 ? -2.854 -0.491 -19.859 1 90.75 124 PHE A CA 1
ATOM 990 C C . PHE A 1 124 ? -3.352 -1.93 -19.781 1 90.75 124 PHE A C 1
ATOM 992 O O . PHE A 1 124 ? -3.646 -2.549 -20.797 1 90.75 124 PHE A O 1
ATOM 999 N N . ASN A 1 125 ? -3.422 -2.482 -18.578 1 91.62 125 ASN A N 1
ATOM 1000 C CA . ASN A 1 125 ? -3.84 -3.867 -18.391 1 91.62 125 ASN A CA 1
ATOM 1001 C C . ASN A 1 125 ? -5.355 -4.012 -18.5 1 91.62 125 ASN A C 1
ATOM 1003 O O . ASN A 1 125 ? -6.023 -4.324 -17.5 1 91.62 125 ASN A O 1
ATOM 1007 N N . ALA A 1 126 ? -5.898 -3.971 -19.641 1 92.31 126 ALA A N 1
ATOM 1008 C CA . ALA A 1 126 ? -7.336 -3.934 -19.906 1 92.31 126 ALA A CA 1
ATOM 1009 C C . ALA A 1 126 ? -8.016 -5.215 -19.438 1 92.31 126 ALA A C 1
ATOM 1011 O O . ALA A 1 126 ? -9.141 -5.176 -18.938 1 92.31 126 ALA A O 1
ATOM 1012 N N . ARG A 1 127 ? -7.352 -6.262 -19.672 1 91.69 127 ARG A N 1
ATOM 1013 C CA . ARG A 1 127 ? -7.906 -7.551 -19.266 1 91.69 127 ARG A CA 1
ATOM 1014 C C . ARG A 1 127 ? -8.125 -7.609 -17.766 1 91.69 127 ARG A C 1
ATOM 1016 O O . ARG A 1 127 ? -9.195 -8 -17.297 1 91.69 127 ARG A O 1
ATOM 1023 N N . ALA A 1 128 ? -7.121 -7.242 -16.969 1 93.25 128 ALA A N 1
ATOM 1024 C CA . ALA A 1 128 ? -7.23 -7.227 -15.516 1 93.25 128 ALA A CA 1
ATOM 1025 C C . ALA A 1 128 ? -8.305 -6.246 -15.062 1 93.25 128 ALA A C 1
ATOM 1027 O O . ALA A 1 128 ? -9.102 -6.562 -14.172 1 93.25 128 ALA A O 1
ATOM 1028 N N . ILE A 1 129 ? -8.32 -5.07 -15.648 1 95 129 ILE A N 1
ATOM 1029 C CA . ILE A 1 129 ? -9.281 -4.031 -15.281 1 95 129 ILE A CA 1
ATOM 1030 C C . ILE A 1 129 ? -10.703 -4.551 -15.469 1 95 129 ILE A C 1
ATOM 1032 O O . ILE A 1 129 ? -11.547 -4.418 -14.578 1 95 129 ILE A O 1
ATOM 1036 N N . LYS A 1 130 ? -10.977 -5.16 -16.625 1 94.31 130 LYS A N 1
ATOM 1037 C CA . LYS A 1 130 ? -12.289 -5.742 -16.891 1 94.31 130 LYS A CA 1
ATOM 1038 C C . LYS A 1 130 ? -12.641 -6.805 -15.859 1 94.31 130 LYS A C 1
ATOM 1040 O O . LYS A 1 130 ? -13.773 -6.859 -15.375 1 94.31 130 LYS A O 1
ATOM 1045 N N . PHE A 1 131 ? -11.719 -7.645 -15.586 1 95.5 131 PHE A N 1
ATOM 1046 C CA . PHE A 1 131 ? -11.883 -8.703 -14.602 1 95.5 131 PHE A CA 1
ATOM 1047 C C . PHE A 1 131 ? -12.258 -8.133 -13.242 1 95.5 131 PHE A C 1
ATOM 1049 O O . PHE A 1 131 ? -13.227 -8.562 -12.625 1 95.5 131 PHE A O 1
ATOM 1056 N N . TYR A 1 132 ? -11.539 -7.113 -12.75 1 96.5 132 TYR A N 1
ATOM 1057 C CA . TYR A 1 132 ? -11.734 -6.566 -11.406 1 96.5 132 TYR A CA 1
ATOM 1058 C C . TYR A 1 132 ? -13.031 -5.77 -11.328 1 96.5 132 TYR A C 1
ATOM 1060 O O . TYR A 1 132 ? -13.711 -5.793 -10.305 1 96.5 132 TYR A O 1
ATOM 1068 N N . VAL A 1 133 ? -13.312 -5.055 -12.375 1 94.81 133 VAL A N 1
ATOM 1069 C CA . VAL A 1 133 ? -14.586 -4.348 -12.422 1 94.81 133 VAL A CA 1
ATOM 1070 C C . VAL A 1 133 ? -15.734 -5.348 -12.344 1 94.81 133 VAL A C 1
ATOM 1072 O O . VAL A 1 133 ? -16.734 -5.105 -11.656 1 94.81 133 VAL A O 1
ATOM 1075 N N . GLY A 1 134 ? -15.594 -6.422 -13.023 1 94.5 134 GLY A N 1
ATOM 1076 C CA . GLY A 1 134 ? -16.594 -7.484 -13 1 94.5 134 GLY A CA 1
ATOM 1077 C C . GLY A 1 134 ? -16.797 -8.07 -11.617 1 94.5 134 GLY A C 1
ATOM 1078 O O . GLY A 1 134 ? -17.875 -8.617 -11.328 1 94.5 134 GLY A O 1
ATOM 1079 N N . LEU A 1 135 ? -15.836 -8.008 -10.703 1 95.06 135 LEU A N 1
ATOM 1080 C CA . LEU A 1 135 ? -15.898 -8.523 -9.336 1 95.06 135 LEU A CA 1
ATOM 1081 C C . LEU A 1 135 ? -16.672 -7.562 -8.438 1 95.06 135 LEU A C 1
ATOM 1083 O O . LEU A 1 135 ? -16.938 -7.887 -7.277 1 95.06 135 LEU A O 1
ATOM 1087 N N . GLY A 1 136 ? -16.953 -6.316 -8.914 1 95.44 136 GLY A N 1
ATOM 1088 C CA . GLY A 1 136 ? -17.656 -5.328 -8.117 1 95.44 136 GLY A CA 1
ATOM 1089 C C . GLY A 1 136 ? -16.734 -4.348 -7.426 1 95.44 136 GLY A C 1
ATOM 1090 O O . GLY A 1 136 ? -17.141 -3.635 -6.508 1 95.44 136 GLY A O 1
ATOM 1091 N N . SER A 1 137 ? -15.484 -4.371 -7.883 1 96.06 137 SER A N 1
ATOM 1092 C CA . SER A 1 137 ? -14.539 -3.418 -7.309 1 96.06 137 SER A CA 1
ATOM 1093 C C . SER A 1 137 ? -14.68 -2.043 -7.957 1 96.06 137 SER A C 1
ATOM 1095 O O . SER A 1 137 ? -15.273 -1.916 -9.031 1 96.06 137 SER A O 1
ATOM 1097 N N . THR A 1 138 ? -14.219 -1.021 -7.227 1 95.31 138 THR A N 1
ATOM 1098 C CA . THR A 1 138 ? -14.172 0.343 -7.742 1 95.31 138 THR A CA 1
ATOM 1099 C C . THR A 1 138 ? -12.742 0.741 -8.094 1 95.31 138 THR A C 1
ATOM 1101 O O . THR A 1 138 ? -11.828 0.565 -7.285 1 95.31 138 THR A O 1
ATOM 1104 N N . GLY A 1 139 ? -12.602 1.239 -9.266 1 94.19 139 GLY A N 1
ATOM 1105 C CA . GLY A 1 139 ? -11.289 1.667 -9.719 1 94.19 139 GLY A CA 1
ATOM 1106 C C . GLY A 1 139 ? -11.109 3.172 -9.695 1 94.19 139 GLY A C 1
ATOM 1107 O O . GLY A 1 139 ? -12.039 3.92 -10.008 1 94.19 139 GLY A O 1
ATOM 1108 N N . LYS A 1 140 ? -9.938 3.633 -9.234 1 93.62 140 LYS A N 1
ATOM 1109 C CA . LYS A 1 140 ? -9.555 5.039 -9.258 1 93.62 140 LYS A CA 1
ATOM 1110 C C . LYS A 1 140 ? -8.211 5.23 -9.961 1 93.62 140 LYS A C 1
ATOM 1112 O O . LYS A 1 140 ? -7.246 4.523 -9.672 1 93.62 140 LYS A O 1
ATOM 1117 N N . GLN A 1 141 ? -8.203 6.18 -10.867 1 92.44 141 GLN A N 1
ATOM 1118 C CA . GLN A 1 141 ? -6.949 6.488 -11.539 1 92.44 141 GLN A CA 1
ATOM 1119 C C . GLN A 1 141 ? -5.996 7.234 -10.609 1 92.44 141 GLN A C 1
ATOM 1121 O O . GLN A 1 141 ? -6.336 8.305 -10.094 1 92.44 141 GLN A O 1
ATOM 1126 N N . LYS A 1 142 ? -4.852 6.688 -10.414 1 94.31 142 LYS A N 1
ATOM 1127 C CA . LYS A 1 142 ? -3.842 7.277 -9.539 1 94.31 142 LYS A CA 1
ATOM 1128 C C . LYS A 1 142 ? -2.465 7.254 -10.195 1 94.31 142 LYS A C 1
ATOM 1130 O O . LYS A 1 142 ? -2.24 6.516 -11.156 1 94.31 142 LYS A O 1
ATOM 1135 N N . MET A 1 143 ? -1.66 8.164 -9.812 1 95 143 MET A N 1
ATOM 1136 C CA . MET A 1 143 ? -0.229 8.078 -10.086 1 95 143 MET A CA 1
ATOM 1137 C C . MET A 1 143 ? 0.529 7.555 -8.875 1 95 143 MET A C 1
ATOM 1139 O O . MET A 1 143 ? 0.409 8.102 -7.777 1 95 143 MET A O 1
ATOM 1143 N N . ARG A 1 144 ? 1.215 6.457 -9.07 1 96 144 ARG A N 1
ATOM 1144 C CA . ARG A 1 144 ? 2.061 5.887 -8.023 1 96 144 ARG A CA 1
ATOM 1145 C C . ARG A 1 144 ? 3.498 6.383 -8.156 1 96 144 ARG A C 1
ATOM 1147 O O . ARG A 1 144 ? 4.078 6.344 -9.242 1 96 144 ARG A O 1
ATOM 1154 N N . PHE A 1 145 ? 4.074 6.812 -7.012 1 97.56 145 PHE A N 1
ATOM 1155 C CA . PHE A 1 145 ? 5.434 7.34 -7.031 1 97.56 145 PHE A CA 1
ATOM 1156 C C . PHE A 1 145 ? 6.379 6.426 -6.266 1 97.56 145 PHE A C 1
ATOM 1158 O O . PHE A 1 145 ? 5.984 5.797 -5.281 1 97.56 145 PHE A O 1
ATOM 1165 N N . PHE A 1 146 ? 7.555 6.355 -6.742 1 97.44 146 PHE A N 1
ATOM 1166 C CA . PHE A 1 146 ? 8.664 5.633 -6.133 1 97.44 146 PHE A CA 1
ATOM 1167 C C . PHE A 1 146 ? 9.867 6.543 -5.949 1 97.44 146 PHE A C 1
ATOM 1169 O O . PHE A 1 146 ? 10.219 7.305 -6.852 1 97.44 146 PHE A O 1
ATOM 1176 N N . LEU A 1 147 ? 10.477 6.559 -4.844 1 97.44 147 LEU A N 1
ATOM 1177 C CA . LEU A 1 147 ? 11.633 7.379 -4.52 1 97.44 147 LEU A CA 1
ATOM 1178 C C . LEU A 1 147 ? 12.656 6.582 -3.713 1 97.44 147 LEU A C 1
ATOM 1180 O O . LEU A 1 147 ? 12.289 5.848 -2.793 1 97.44 147 LEU A O 1
ATOM 1184 N N . LYS A 1 148 ? 13.914 6.688 -4.086 1 95.81 148 LYS A N 1
ATOM 1185 C CA . LYS A 1 148 ? 14.977 6.055 -3.305 1 95.81 148 LYS A CA 1
ATOM 1186 C C . LYS A 1 148 ? 15.188 6.781 -1.979 1 95.81 148 LYS A C 1
ATOM 1188 O O . LYS A 1 148 ? 15.172 8.016 -1.93 1 95.81 148 LYS A O 1
ATOM 1193 N N . PRO A 1 149 ? 15.391 6.043 -0.995 1 95.75 149 PRO A N 1
ATOM 1194 C CA . PRO A 1 149 ? 15.664 6.711 0.28 1 95.75 149 PRO A CA 1
ATOM 1195 C C . PRO A 1 149 ? 16.875 7.633 0.216 1 95.75 149 PRO A C 1
ATOM 1197 O O . PRO A 1 149 ? 17.75 7.449 -0.637 1 95.75 149 PRO A O 1
ATOM 1200 N N . MET B 1 1 ? 7.668 33.25 9.602 1 79.12 1 MET B N 1
ATOM 1201 C CA . MET B 1 1 ? 6.82 32.062 9.719 1 79.12 1 MET B CA 1
ATOM 1202 C C . MET B 1 1 ? 7.629 30.844 10.18 1 79.12 1 MET B C 1
ATOM 1204 O O . MET B 1 1 ? 8.648 30.516 9.57 1 79.12 1 MET B O 1
ATOM 1208 N N . GLU B 1 2 ? 7.285 30.484 11.5 1 91.94 2 GLU B N 1
ATOM 1209 C CA . GLU B 1 2 ? 8.008 29.344 12.078 1 91.94 2 GLU B CA 1
ATOM 1210 C C . GLU B 1 2 ? 7.172 28.078 12.039 1 91.94 2 GLU B C 1
ATOM 1212 O O . GLU B 1 2 ? 5.973 28.109 12.328 1 91.94 2 GLU B O 1
ATOM 1217 N N . TYR B 1 3 ? 7.695 27.062 11.453 1 96.62 3 TYR B N 1
ATOM 1218 C CA . TYR B 1 3 ? 6.961 25.797 11.453 1 96.62 3 TYR B CA 1
ATOM 1219 C C . TYR B 1 3 ? 7.781 24.688 12.086 1 96.62 3 TYR B C 1
ATOM 1221 O O . TYR B 1 3 ? 9.016 24.766 12.133 1 96.62 3 TYR B O 1
ATOM 1229 N N . ILE B 1 4 ? 7.082 23.719 12.695 1 97.25 4 ILE B N 1
ATOM 1230 C CA . ILE B 1 4 ? 7.711 22.516 13.219 1 97.25 4 ILE B CA 1
ATOM 1231 C C . ILE B 1 4 ? 6.984 21.281 12.688 1 97.25 4 ILE B C 1
ATOM 1233 O O . ILE B 1 4 ? 5.77 21.328 12.469 1 97.25 4 ILE B O 1
ATOM 1237 N N . ILE B 1 5 ? 7.684 20.266 12.406 1 98.25 5 ILE B N 1
ATOM 1238 C CA . ILE B 1 5 ? 7.176 18.938 12.086 1 98.25 5 ILE B CA 1
ATOM 1239 C C . ILE B 1 5 ? 7.484 17.969 13.234 1 98.25 5 ILE B C 1
ATOM 1241 O O . ILE B 1 5 ? 8.648 17.766 13.578 1 98.25 5 ILE B O 1
ATOM 1245 N N . ARG B 1 6 ? 6.477 17.469 13.812 1 98.38 6 ARG B N 1
ATOM 1246 C CA . ARG B 1 6 ? 6.691 16.641 15 1 98.38 6 ARG B CA 1
ATOM 1247 C C . ARG B 1 6 ? 5.754 15.438 15 1 98.38 6 ARG B C 1
ATOM 1249 O O . ARG B 1 6 ? 4.711 15.453 14.344 1 98.38 6 ARG B O 1
ATOM 1256 N N . PRO B 1 7 ? 6.137 14.391 15.781 1 98.56 7 PRO B N 1
ATOM 1257 C CA . PRO B 1 7 ? 5.207 13.266 15.914 1 98.56 7 PRO B CA 1
ATOM 1258 C C . PRO B 1 7 ? 3.857 13.68 16.5 1 98.56 7 PRO B C 1
ATOM 1260 O O . PRO B 1 7 ? 3.793 14.586 17.328 1 98.56 7 PRO B O 1
ATOM 1263 N N . CYS B 1 8 ? 2.85 13.031 16.031 1 98.62 8 CYS B N 1
ATOM 1264 C CA . CYS B 1 8 ? 1.504 13.219 16.562 1 98.62 8 CYS B CA 1
ATOM 1265 C C . CYS B 1 8 ? 1.438 12.812 18.031 1 98.62 8 CYS B C 1
ATOM 1267 O O . CYS B 1 8 ? 2.006 11.789 18.422 1 98.62 8 CYS B O 1
ATOM 1269 N N . GLU B 1 9 ? 0.832 13.641 18.828 1 98.25 9 GLU B N 1
ATOM 1270 C CA . GLU B 1 9 ? 0.499 13.312 20.219 1 98.25 9 GLU B CA 1
ATOM 1271 C C . GLU B 1 9 ? -0.998 13.07 20.375 1 98.25 9 GLU B C 1
ATOM 1273 O O . GLU B 1 9 ? -1.796 13.477 19.531 1 98.25 9 GLU B O 1
ATOM 1278 N N . GLU B 1 10 ? -1.349 12.414 21.469 1 97.69 10 GLU B N 1
ATOM 1279 C CA . GLU B 1 10 ? -2.756 12.078 21.672 1 97.69 10 GLU B CA 1
ATOM 1280 C C . GLU B 1 10 ? -3.627 13.336 21.641 1 97.69 10 GLU B C 1
ATOM 1282 O O . GLU B 1 10 ? -4.742 13.312 21.125 1 97.69 10 GLU B O 1
ATOM 1287 N N . LYS B 1 11 ? -3.125 14.359 22.172 1 97.25 11 LYS B N 1
ATOM 1288 C CA . LYS B 1 11 ? -3.889 15.602 22.234 1 97.25 11 LYS B CA 1
ATOM 1289 C C . LYS B 1 11 ? -4.164 16.156 20.844 1 97.25 11 LYS B C 1
ATOM 1291 O O . LYS B 1 11 ? -5.016 17.031 20.672 1 97.25 11 LYS B O 1
ATOM 1296 N N . ASP B 1 12 ? -3.4 15.742 19.812 1 98.06 12 ASP B N 1
ATOM 1297 C CA . ASP B 1 12 ? -3.529 16.25 18.438 1 98.06 12 ASP B CA 1
ATOM 1298 C C . ASP B 1 12 ? -4.656 15.539 17.703 1 98.06 12 ASP B C 1
ATOM 1300 O O . ASP B 1 12 ? -5.059 15.977 16.609 1 98.06 12 ASP B O 1
ATOM 1304 N N . LEU B 1 13 ? -5.23 14.469 18.266 1 97.88 13 LEU B N 1
ATOM 1305 C CA . LEU B 1 13 ? -6.082 13.539 17.531 1 97.88 13 LEU B CA 1
ATOM 1306 C C . LEU B 1 13 ? -7.32 14.25 16.984 1 97.88 13 LEU B C 1
ATOM 1308 O O . LEU B 1 13 ? -7.695 14.062 15.828 1 97.88 13 LEU B O 1
ATOM 1312 N N . PRO B 1 14 ? -7.984 15.109 17.781 1 96.94 14 PRO B N 1
ATOM 1313 C CA . PRO B 1 14 ? -9.141 15.805 17.219 1 96.94 14 PRO B CA 1
ATOM 1314 C C . PRO B 1 14 ? -8.773 16.656 16 1 96.94 14 PRO B C 1
ATOM 1316 O O . PRO B 1 14 ? -9.492 16.656 15 1 96.94 14 PRO B O 1
ATOM 1319 N N . GLU B 1 15 ? -7.684 17.344 16.094 1 97.12 15 GLU B N 1
ATOM 1320 C CA . GLU B 1 15 ? -7.246 18.172 14.977 1 97.12 15 GLU B CA 1
ATOM 1321 C C . GLU B 1 15 ? -6.82 17.328 13.781 1 97.12 15 GLU B C 1
ATOM 1323 O O . GLU B 1 15 ? -7.023 17.719 12.633 1 97.12 15 GLU B O 1
ATOM 1328 N N . LEU B 1 16 ? -6.199 16.172 14.07 1 98.06 16 LEU B N 1
ATOM 1329 C CA . LEU B 1 16 ? -5.832 15.25 12.992 1 98.06 16 LEU B CA 1
ATOM 1330 C C . LEU B 1 16 ? -7.062 14.812 12.211 1 98.06 16 LEU B C 1
ATOM 1332 O O . LEU B 1 16 ? -7.035 14.781 10.977 1 98.06 16 LEU B O 1
ATOM 1336 N N . VAL B 1 17 ? -8.117 14.516 12.922 1 97.69 17 VAL B N 1
ATOM 1337 C CA . VAL B 1 17 ? -9.359 14.109 12.273 1 97.69 17 VAL B CA 1
ATOM 1338 C C . VAL B 1 17 ? -9.875 15.234 11.383 1 97.69 17 VAL B C 1
ATOM 1340 O O . VAL B 1 17 ? -10.32 14.992 10.258 1 97.69 17 VAL B O 1
ATOM 1343 N N . ASN B 1 18 ? -9.781 16.453 11.852 1 96.38 18 ASN B N 1
ATOM 1344 C CA . ASN B 1 18 ? -10.195 17.625 11.07 1 96.38 18 ASN B CA 1
ATOM 1345 C C . ASN B 1 18 ? -9.32 17.797 9.828 1 96.38 18 ASN B C 1
ATOM 1347 O O . ASN B 1 18 ? -9.82 18.141 8.758 1 96.38 18 ASN B O 1
ATOM 1351 N N . LEU B 1 19 ? -8.047 17.641 10.008 1 97.75 19 LEU B N 1
ATOM 1352 C CA . LEU B 1 19 ? -7.125 17.75 8.883 1 97.75 19 LEU B CA 1
ATOM 1353 C C . LEU B 1 19 ? -7.402 16.656 7.84 1 97.75 19 LEU B C 1
ATOM 1355 O O . LEU B 1 19 ? -7.32 16.922 6.637 1 97.75 19 LEU B O 1
ATOM 1359 N N . CYS B 1 20 ? -7.699 15.422 8.32 1 97.69 20 CYS B N 1
ATOM 1360 C CA . CYS B 1 20 ? -8.07 14.352 7.402 1 97.69 20 CYS B CA 1
ATOM 1361 C C . CYS B 1 20 ? -9.305 14.727 6.586 1 97.69 20 CYS B C 1
ATOM 1363 O O . CYS B 1 20 ? -9.352 14.484 5.379 1 97.69 20 CYS B O 1
ATOM 1365 N N . ALA B 1 21 ? -10.242 15.336 7.227 1 96.19 21 ALA B N 1
ATOM 1366 C CA . ALA B 1 21 ? -11.453 15.781 6.547 1 96.19 21 ALA B CA 1
ATOM 1367 C C . ALA B 1 21 ? -11.141 16.828 5.488 1 96.19 21 ALA B C 1
ATOM 1369 O O . ALA B 1 21 ? -11.664 16.781 4.371 1 96.19 21 ALA B O 1
ATOM 1370 N N . ALA B 1 22 ? -10.352 17.781 5.828 1 95.94 22 ALA B N 1
ATOM 1371 C CA . ALA B 1 22 ? -9.938 18.828 4.891 1 95.94 22 ALA B CA 1
ATOM 1372 C C . ALA B 1 22 ? -9.188 18.234 3.707 1 95.94 22 ALA B C 1
ATOM 1374 O O . ALA B 1 22 ? -9.391 18.641 2.562 1 95.94 22 ALA B O 1
ATOM 1375 N N . HIS B 1 23 ? -8.281 17.266 4.027 1 96.5 23 HIS B N 1
ATOM 1376 C CA . HIS B 1 23 ? -7.523 16.562 2.994 1 96.5 23 HIS B CA 1
ATOM 1377 C C . HIS B 1 23 ? -8.445 15.844 2.027 1 96.5 23 HIS B C 1
ATOM 1379 O O . HIS B 1 23 ? -8.289 15.953 0.809 1 96.5 23 HIS B O 1
ATOM 1385 N N . ALA B 1 24 ? -9.406 15.078 2.566 1 95 24 ALA B N 1
ATOM 1386 C CA . ALA B 1 24 ? -10.375 14.344 1.764 1 95 24 ALA B CA 1
ATOM 1387 C C . ALA B 1 24 ? -11.18 15.281 0.877 1 95 24 ALA B C 1
ATOM 1389 O O . ALA B 1 24 ? -11.43 14.984 -0.293 1 95 24 ALA B O 1
ATOM 1390 N N . ALA B 1 25 ? -11.602 16.406 1.423 1 93.56 25 ALA B N 1
ATOM 1391 C CA . ALA B 1 25 ? -12.336 17.406 0.658 1 93.56 25 ALA B CA 1
ATOM 1392 C C . ALA B 1 25 ? -11.5 17.938 -0.501 1 93.56 25 ALA B C 1
ATOM 1394 O O . ALA B 1 25 ? -12.008 18.109 -1.615 1 93.56 25 ALA B O 1
ATOM 1395 N N . TYR B 1 26 ? -10.273 18.188 -0.192 1 92 26 TYR B N 1
ATOM 1396 C CA . TYR B 1 26 ? -9.352 18.672 -1.216 1 92 26 TYR B CA 1
ATOM 1397 C C . TYR B 1 26 ? -9.242 17.672 -2.361 1 92 26 TYR B C 1
ATOM 1399 O O . TYR B 1 26 ? -9.18 18.062 -3.529 1 92 26 TYR B O 1
ATOM 1407 N N . GLU B 1 27 ? -9.195 16.359 -2.018 1 90.62 27 GLU B N 1
ATOM 1408 C CA . GLU B 1 27 ? -9.047 15.312 -3.02 1 90.62 27 GLU B CA 1
ATOM 1409 C C . GLU B 1 27 ? -10.398 14.906 -3.594 1 90.62 27 GLU B C 1
ATOM 1411 O O . GLU B 1 27 ? -10.492 13.914 -4.328 1 90.62 27 GLU B O 1
ATOM 1416 N N . LYS B 1 28 ? -11.523 15.594 -3.244 1 88.69 28 LYS B N 1
ATOM 1417 C CA . LYS B 1 28 ? -12.875 15.352 -3.73 1 88.69 28 LYS B CA 1
ATOM 1418 C C . LYS B 1 28 ? -13.352 13.945 -3.363 1 88.69 28 LYS B C 1
ATOM 1420 O O . LYS B 1 28 ? -13.938 13.242 -4.191 1 88.69 28 LYS B O 1
ATOM 1425 N N . SER B 1 29 ? -12.984 13.555 -2.164 1 87.81 29 SER B N 1
ATOM 1426 C CA . SER B 1 29 ? -13.359 12.234 -1.659 1 87.81 29 SER B CA 1
ATOM 1427 C C . SER B 1 29 ? -14.32 12.352 -0.482 1 87.81 29 SER B C 1
ATOM 1429 O O . SER B 1 29 ? -14.367 13.383 0.192 1 87.81 29 SER B O 1
ATOM 1431 N N . ASP B 1 30 ? -15.016 11.227 -0.296 1 85 30 ASP B N 1
ATOM 1432 C CA . ASP B 1 30 ? -15.914 11.18 0.857 1 85 30 ASP B CA 1
ATOM 1433 C C . ASP B 1 30 ? -15.148 10.828 2.131 1 85 30 ASP B C 1
ATOM 1435 O O . ASP B 1 30 ? -14.242 10 2.107 1 85 30 ASP B O 1
ATOM 1439 N N . TYR B 1 31 ? -15.461 11.516 3.166 1 89 31 TYR B N 1
ATOM 1440 C CA . TYR B 1 31 ? -14.859 11.258 4.469 1 89 31 TYR B CA 1
ATOM 1441 C C . TYR B 1 31 ? -15.844 11.547 5.594 1 89 31 TYR B C 1
ATOM 1443 O O . TYR B 1 31 ? -16.531 12.57 5.582 1 89 31 TYR B O 1
ATOM 1451 N N . SER B 1 32 ? -15.945 10.562 6.469 1 85.94 32 SER B N 1
ATOM 1452 C CA . SER B 1 32 ? -16.734 10.773 7.676 1 85.94 32 SER B CA 1
ATOM 1453 C C . SER B 1 32 ? -15.859 10.727 8.93 1 85.94 32 SER B C 1
ATOM 1455 O O . SER B 1 32 ? -15.164 9.734 9.164 1 85.94 32 SER B O 1
ATOM 1457 N N . PRO B 1 33 ? -15.93 11.789 9.75 1 85.69 33 PRO B N 1
ATOM 1458 C CA . PRO B 1 33 ? -15.109 11.812 10.961 1 85.69 33 PRO B CA 1
ATOM 1459 C C . PRO B 1 33 ? -15.617 10.852 12.039 1 85.69 33 PRO B C 1
ATOM 1461 O O . PRO B 1 33 ? -14.914 10.578 13.008 1 85.69 33 PRO B O 1
ATOM 1464 N N . GLU B 1 34 ? -16.75 10.391 11.844 1 83.5 34 GLU B N 1
ATOM 1465 C CA . GLU B 1 34 ? -17.359 9.555 12.875 1 83.5 34 GLU B CA 1
ATOM 1466 C C . GLU B 1 34 ? -16.562 8.266 13.078 1 83.5 34 GLU B C 1
ATOM 1468 O O . GLU B 1 34 ? -16.234 7.57 12.117 1 83.5 34 GLU B O 1
ATOM 1473 N N . GLY B 1 35 ? -16.172 8.07 14.375 1 85 35 GLY B N 1
ATOM 1474 C CA . GLY B 1 35 ? -15.539 6.812 14.75 1 85 35 GLY B CA 1
ATOM 1475 C C . GLY B 1 35 ? -14.062 6.758 14.383 1 85 35 GLY B C 1
ATOM 1476 O O . GLY B 1 35 ? -13.414 5.73 14.57 1 85 35 GLY B O 1
ATOM 1477 N N . LYS B 1 36 ? -13.586 7.891 13.836 1 92.81 36 LYS B N 1
ATOM 1478 C CA . LYS B 1 36 ? -12.203 7.855 13.359 1 92.81 36 LYS B CA 1
ATOM 1479 C C . LYS B 1 36 ? -11.219 8.047 14.516 1 92.81 36 LYS B C 1
ATOM 1481 O O . LYS B 1 36 ? -10.109 7.512 14.484 1 92.81 36 LYS B O 1
ATOM 1486 N N . LEU B 1 37 ? -11.688 8.742 15.508 1 95.56 37 LEU B N 1
ATOM 1487 C CA . LEU B 1 37 ? -10.789 9.117 16.594 1 95.56 37 LEU B CA 1
ATOM 1488 C C . LEU B 1 37 ? -10.25 7.871 17.297 1 95.56 37 LEU B C 1
ATOM 1490 O O . LEU B 1 37 ? -9.039 7.742 17.484 1 95.56 37 LEU B O 1
ATOM 1494 N N . ALA B 1 38 ? -11.094 6.973 17.641 1 95.06 38 ALA B N 1
ATOM 1495 C CA . ALA B 1 38 ? -10.703 5.773 18.375 1 95.06 38 ALA B CA 1
ATOM 1496 C C . ALA B 1 38 ? -9.75 4.91 17.547 1 95.06 38 ALA B C 1
ATOM 1498 O O . ALA B 1 38 ? -8.75 4.402 18.062 1 95.06 38 ALA B O 1
ATOM 1499 N N . GLY B 1 39 ? -10.078 4.711 16.266 1 95.75 39 GLY B N 1
ATOM 1500 C CA . GLY B 1 39 ? -9.234 3.926 15.383 1 95.75 39 GLY B CA 1
ATOM 1501 C C . GLY B 1 39 ? -7.848 4.512 15.195 1 95.75 39 GLY B C 1
ATOM 1502 O O . GLY B 1 39 ? -6.852 3.787 15.227 1 95.75 39 GLY B O 1
ATOM 1503 N N . LEU B 1 40 ? -7.789 5.805 15.07 1 98.19 40 LEU B N 1
ATOM 1504 C CA . LEU B 1 40 ? -6.512 6.488 14.906 1 98.19 40 LEU B CA 1
ATOM 1505 C C . LEU B 1 40 ? -5.688 6.414 16.188 1 98.19 40 LEU B C 1
ATOM 1507 O O . LEU B 1 40 ? -4.477 6.188 16.141 1 98.19 40 LEU B O 1
ATOM 1511 N N . LYS B 1 41 ? -6.336 6.637 17.281 1 97.94 41 LYS B N 1
ATOM 1512 C CA . LYS B 1 41 ? -5.645 6.547 18.562 1 97.94 41 LYS B CA 1
ATOM 1513 C C . LYS B 1 41 ? -4.961 5.195 18.719 1 97.94 41 LYS B C 1
ATOM 1515 O O . LYS B 1 41 ? -3.781 5.125 19.062 1 97.94 41 LYS B O 1
ATOM 1520 N N . GLU B 1 42 ? -5.703 4.168 18.469 1 96.94 42 GLU B N 1
ATOM 1521 C CA . GLU B 1 42 ? -5.164 2.818 18.625 1 96.94 42 GLU B CA 1
ATOM 1522 C C . GLU B 1 42 ? -4.02 2.57 17.641 1 96.94 42 GLU B C 1
ATOM 1524 O O . GLU B 1 42 ? -3.002 1.978 18.016 1 96.94 42 GLU B O 1
ATOM 1529 N N . ALA B 1 43 ? -4.164 3.02 16.438 1 97.69 43 ALA B N 1
ATOM 1530 C CA . ALA B 1 43 ? -3.18 2.752 15.391 1 97.69 43 ALA B CA 1
ATOM 1531 C C . ALA B 1 43 ? -1.874 3.492 15.664 1 97.69 43 ALA B C 1
ATOM 1533 O O . ALA B 1 43 ? -0.792 2.998 15.344 1 97.69 43 ALA B O 1
ATOM 1534 N N . ILE B 1 44 ? -1.997 4.695 16.234 1 98.56 44 ILE B N 1
ATOM 1535 C CA . ILE B 1 44 ? -0.839 5.57 16.391 1 98.56 44 ILE B CA 1
ATOM 1536 C C . ILE B 1 44 ? -0.143 5.277 17.719 1 98.56 44 ILE B C 1
ATOM 1538 O O . ILE B 1 44 ? 1.087 5.305 17.797 1 98.56 44 ILE B O 1
ATOM 1542 N N . PHE B 1 45 ? -0.916 4.926 18.734 1 98.19 45 PHE B N 1
ATOM 1543 C CA . PHE B 1 45 ? -0.336 4.891 20.062 1 98.19 45 PHE B CA 1
ATOM 1544 C C . PHE B 1 45 ? -0.415 3.484 20.656 1 98.19 45 PHE B C 1
ATOM 1546 O O . PHE B 1 45 ? 0.17 3.211 21.703 1 98.19 45 PHE B O 1
ATOM 1553 N N . GLY B 1 46 ? -1.134 2.643 19.984 1 96.5 46 GLY B N 1
ATOM 1554 C CA . GLY B 1 46 ? -1.271 1.28 20.484 1 96.5 46 GLY B CA 1
ATOM 1555 C C . GLY B 1 46 ? -0.028 0.439 20.25 1 96.5 46 GLY B C 1
ATOM 1556 O O . GLY B 1 46 ? 0.984 0.935 19.766 1 96.5 46 GLY B O 1
ATOM 1557 N N . SER B 1 47 ? -0.091 -0.875 20.703 1 94.75 47 SER B N 1
ATOM 1558 C CA . SER B 1 47 ? 0.946 -1.883 20.5 1 94.75 47 SER B CA 1
ATOM 1559 C C . SER B 1 47 ? 0.371 -3.16 19.906 1 94.75 47 SER B C 1
ATOM 1561 O O . SER B 1 47 ? -0.448 -3.836 20.531 1 94.75 47 SER B O 1
ATOM 1563 N N . PRO B 1 48 ? 0.784 -3.406 18.703 1 94 48 PRO B N 1
ATOM 1564 C CA . PRO B 1 48 ? 1.849 -2.779 17.922 1 94 48 PRO B CA 1
ATOM 1565 C C . PRO B 1 48 ? 1.402 -1.477 17.266 1 94 48 PRO B C 1
ATOM 1567 O O . PRO B 1 48 ? 0.217 -1.305 16.969 1 94 48 PRO B O 1
ATOM 1570 N N . LYS B 1 49 ? 2.328 -0.532 17.078 1 96.38 49 LYS B N 1
ATOM 1571 C CA . LYS B 1 49 ? 2.082 0.678 16.297 1 96.38 49 LYS B CA 1
ATOM 1572 C C . LYS B 1 49 ? 1.841 0.344 14.828 1 96.38 49 LYS B C 1
ATOM 1574 O O . LYS B 1 49 ? 2.668 -0.312 14.195 1 96.38 49 LYS B O 1
ATOM 1579 N N . ARG B 1 50 ? 0.778 0.845 14.281 1 97.12 50 ARG B N 1
ATOM 1580 C CA . ARG B 1 50 ? 0.394 0.49 12.922 1 97.12 50 ARG B CA 1
ATOM 1581 C C . ARG B 1 50 ? 0.505 1.691 11.984 1 97.12 50 ARG B C 1
ATOM 1583 O O . ARG B 1 50 ? 0.532 1.535 10.766 1 97.12 50 ARG B O 1
ATOM 1590 N N . LEU B 1 51 ? 0.502 2.807 12.578 1 98.62 51 LEU B N 1
ATOM 1591 C CA . LEU B 1 51 ? 0.474 4.047 11.805 1 98.62 51 LEU B CA 1
ATOM 1592 C C . LEU B 1 51 ? 1.38 5.098 12.438 1 98.62 51 LEU B C 1
ATOM 1594 O O . LEU B 1 51 ? 1.354 5.297 13.656 1 98.62 51 LEU B O 1
ATOM 1598 N N . 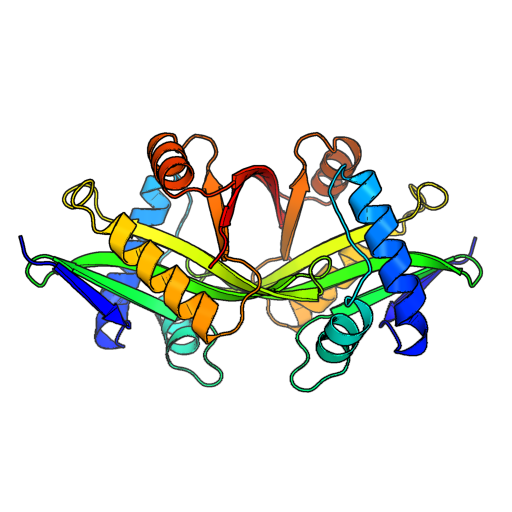ASN B 1 52 ? 2.213 5.699 11.594 1 98.81 52 ASN B N 1
ATOM 1599 C CA . ASN B 1 52 ? 3.014 6.848 12 1 98.81 52 ASN B CA 1
ATOM 1600 C C . ASN B 1 52 ? 2.422 8.156 11.484 1 98.81 52 ASN B C 1
ATOM 1602 O O . ASN B 1 52 ? 2.035 8.25 10.312 1 98.81 52 ASN B O 1
ATOM 1606 N N . VAL B 1 53 ? 2.348 9.117 12.383 1 98.88 53 VAL B N 1
ATOM 1607 C CA . VAL B 1 53 ? 1.784 10.391 11.961 1 98.88 53 VAL B CA 1
ATOM 1608 C C . VAL B 1 53 ? 2.641 11.539 12.508 1 98.88 53 VAL B C 1
ATOM 1610 O O . VAL B 1 53 ? 3.01 11.539 13.68 1 98.88 53 VAL B O 1
ATOM 1613 N N . TRP B 1 54 ? 2.99 12.461 11.594 1 98.88 54 TRP B N 1
ATOM 1614 C CA . TRP B 1 54 ? 3.578 13.742 11.984 1 98.88 54 TRP B CA 1
ATOM 1615 C C . TRP B 1 54 ? 2.568 14.875 11.836 1 98.88 54 TRP B C 1
ATOM 1617 O O . TRP B 1 54 ? 1.795 14.898 10.875 1 98.88 54 TRP B O 1
ATOM 1627 N N . ILE B 1 55 ? 2.596 15.789 12.766 1 98.81 55 ILE B N 1
ATOM 1628 C CA . ILE B 1 55 ? 1.809 17.016 12.695 1 98.81 55 ILE B CA 1
ATOM 1629 C C . ILE B 1 55 ? 2.701 18.188 12.273 1 98.81 55 ILE B C 1
ATOM 1631 O O . ILE B 1 55 ? 3.832 18.312 12.75 1 98.81 55 ILE B O 1
ATOM 1635 N N . VAL B 1 5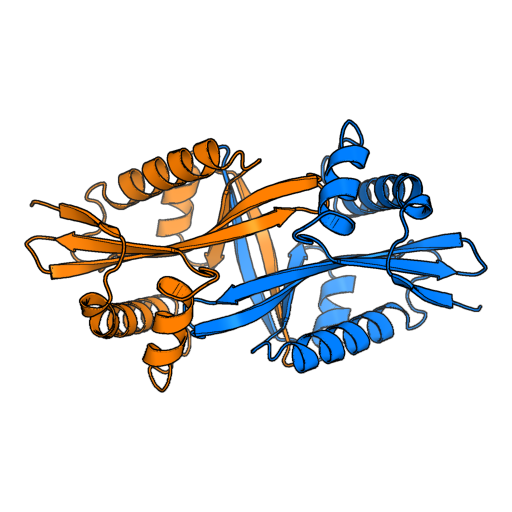6 ? 2.189 18.984 11.383 1 98.62 56 VAL B N 1
ATOM 1636 C CA . VAL B 1 56 ? 2.846 20.219 10.992 1 98.62 56 VAL B CA 1
ATOM 1637 C C . VAL B 1 56 ? 2.195 21.406 11.711 1 98.62 56 VAL B C 1
ATOM 1639 O O . VAL B 1 56 ? 1.03 21.719 11.461 1 98.62 56 VAL B O 1
ATOM 1642 N N . GLU B 1 57 ? 2.982 22 12.516 1 97.69 57 GLU B N 1
ATOM 1643 C CA . GLU B 1 57 ? 2.516 23.188 13.234 1 97.69 57 GLU B CA 1
ATOM 1644 C C . GLU B 1 57 ? 3.129 24.453 12.664 1 97.69 57 GLU B C 1
ATOM 1646 O O . GLU B 1 57 ? 4.344 24.547 12.477 1 97.69 57 GLU B O 1
ATOM 1651 N N . VAL B 1 58 ? 2.246 25.391 12.336 1 96.94 58 VAL B N 1
ATOM 1652 C CA . VAL B 1 58 ? 2.674 26.719 11.898 1 96.94 58 VAL B CA 1
ATOM 1653 C C . VAL B 1 58 ? 2.137 27.766 12.867 1 96.94 58 VAL B C 1
ATOM 1655 O O . VAL B 1 58 ? 0.925 27.891 13.055 1 96.94 58 VAL B O 1
ATOM 1658 N N . ASP B 1 59 ? 3.096 28.438 13.477 1 95.69 59 ASP B N 1
ATOM 1659 C CA . ASP B 1 59 ? 2.738 29.469 14.438 1 95.69 59 ASP B CA 1
ATOM 1660 C C . ASP B 1 59 ? 1.816 28.906 15.523 1 95.69 59 ASP B C 1
ATOM 1662 O O . ASP B 1 59 ? 0.8 29.516 15.852 1 95.69 59 ASP B O 1
ATOM 1666 N N . GLY B 1 60 ? 2.018 27.609 15.852 1 94 60 GLY B N 1
ATOM 1667 C CA . GLY B 1 60 ? 1.356 26.984 16.984 1 94 60 GLY B CA 1
ATOM 1668 C C . GLY B 1 60 ? 0.059 26.297 16.609 1 94 60 GLY B C 1
ATOM 1669 O O . GLY B 1 60 ? -0.598 25.688 17.469 1 94 60 GLY B O 1
ATOM 1670 N N . LYS B 1 61 ? -0.256 26.359 15.352 1 95.62 61 LYS B N 1
ATOM 1671 C CA . LYS B 1 61 ? -1.496 25.75 14.883 1 95.62 61 LYS B CA 1
ATOM 1672 C C . LYS B 1 61 ? -1.212 24.578 13.945 1 95.62 61 LYS B C 1
ATOM 1674 O O . LYS B 1 61 ? -0.323 24.656 13.094 1 95.62 61 LYS B O 1
ATOM 1679 N N . ALA B 1 62 ? -1.987 23.547 14.164 1 97.62 62 ALA B N 1
ATOM 1680 C CA . ALA B 1 62 ? -1.858 22.422 13.25 1 97.62 62 ALA B CA 1
ATOM 1681 C C . ALA B 1 62 ? -2.359 22.781 11.852 1 97.62 62 ALA B C 1
ATOM 1683 O O . ALA B 1 62 ? -3.545 23.078 11.672 1 97.62 62 ALA B O 1
ATOM 1684 N N . GLU B 1 63 ? -1.462 22.781 10.875 1 98.12 63 GLU B N 1
ATOM 1685 C CA . GLU B 1 63 ? -1.801 23.234 9.531 1 98.12 63 GLU B CA 1
ATOM 1686 C C . GLU B 1 63 ? -1.587 22.125 8.5 1 98.12 63 GLU B C 1
ATOM 1688 O O . GLU B 1 63 ? -1.781 22.344 7.305 1 98.12 63 GLU B O 1
ATOM 1693 N N . GLY B 1 64 ? -1.156 20.969 8.938 1 98.62 64 GLY B N 1
ATOM 1694 C CA . GLY B 1 64 ? -0.934 19.828 8.047 1 98.62 64 GLY B CA 1
ATOM 1695 C C . GLY B 1 64 ? -0.521 18.562 8.781 1 98.62 64 GLY B C 1
ATOM 1696 O O . GLY B 1 64 ? -0.397 18.562 10.008 1 98.62 64 GLY B O 1
ATOM 1697 N N . PHE B 1 65 ? -0.403 17.516 8.016 1 98.81 65 PHE B N 1
ATOM 1698 C CA . PHE B 1 65 ? 0.042 16.25 8.586 1 98.81 65 PHE B CA 1
ATOM 1699 C C . PHE B 1 65 ? 0.604 15.344 7.504 1 98.81 65 PHE B C 1
ATOM 1701 O O . PHE B 1 65 ? 0.397 15.578 6.312 1 98.81 65 PHE B O 1
ATOM 1708 N N . THR B 1 66 ? 1.353 14.398 7.918 1 98.75 66 THR B N 1
ATOM 1709 C CA . THR B 1 66 ? 1.829 13.289 7.102 1 98.75 66 THR B CA 1
ATOM 1710 C C . THR B 1 66 ? 1.667 11.961 7.844 1 98.75 66 THR B C 1
ATOM 1712 O O . THR B 1 66 ? 1.897 11.891 9.055 1 98.75 66 THR B O 1
ATOM 1715 N N . SER B 1 67 ? 1.234 10.992 7.164 1 98.88 67 SER B N 1
ATOM 1716 C CA . SER B 1 67 ? 1.157 9.656 7.73 1 98.88 67 SER B CA 1
ATOM 1717 C C . SER B 1 67 ? 1.871 8.641 6.848 1 98.88 67 SER B C 1
ATOM 1719 O O . SER B 1 67 ? 1.922 8.797 5.625 1 98.88 67 SER B O 1
ATOM 1721 N N . PHE B 1 68 ? 2.445 7.617 7.449 1 98.88 68 PHE B N 1
ATOM 1722 C CA . PHE B 1 68 ? 3.141 6.59 6.68 1 98.88 68 PHE B CA 1
ATOM 1723 C C . PHE B 1 68 ? 3.186 5.273 7.449 1 98.88 68 PHE B C 1
ATOM 1725 O O . PHE B 1 68 ? 2.998 5.254 8.672 1 98.88 68 PHE B O 1
ATOM 1732 N N . THR B 1 69 ? 3.305 4.242 6.789 1 98.81 69 THR B N 1
ATOM 1733 C CA . THR B 1 69 ? 3.463 2.885 7.297 1 98.81 69 THR B CA 1
ATOM 1734 C C . THR B 1 69 ? 4.68 2.211 6.668 1 98.81 69 THR B C 1
ATOM 1736 O O . THR B 1 69 ? 5.355 2.805 5.824 1 98.81 69 THR B O 1
ATOM 1739 N N . PHE B 1 70 ? 5.074 1.055 7.164 1 98.44 70 PHE B N 1
ATOM 1740 C CA . PHE B 1 70 ? 6.074 0.176 6.566 1 98.44 70 PHE B CA 1
ATOM 1741 C C . PHE B 1 70 ? 5.422 -1.089 6.02 1 98.44 70 PHE B C 1
ATOM 1743 O O . PHE B 1 70 ? 4.656 -1.754 6.719 1 98.44 70 PHE B O 1
ATOM 1750 N N . ASP B 1 71 ? 5.691 -1.376 4.809 1 98.25 71 ASP B N 1
ATOM 1751 C CA . ASP B 1 71 ? 5.125 -2.553 4.156 1 98.25 71 ASP B CA 1
ATOM 1752 C C . ASP B 1 71 ? 6.203 -3.338 3.414 1 98.25 71 ASP B C 1
ATOM 1754 O O . ASP B 1 71 ? 7.395 -3.07 3.574 1 98.25 71 ASP B O 1
ATOM 1758 N N . PHE B 1 72 ? 5.82 -4.367 2.693 1 98.06 72 PHE B N 1
ATOM 1759 C CA . PHE B 1 72 ? 6.793 -5.25 2.062 1 98.06 72 PHE B CA 1
ATOM 1760 C C . PHE B 1 72 ? 6.473 -5.441 0.584 1 98.06 72 PHE B C 1
ATOM 1762 O O . PHE B 1 72 ? 5.316 -5.656 0.216 1 98.06 72 PHE B O 1
ATOM 1769 N N . SER B 1 73 ? 7.453 -5.316 -0.226 1 97.12 73 SER B N 1
ATOM 1770 C CA . SER B 1 73 ? 7.34 -5.477 -1.672 1 97.12 73 SER B CA 1
ATOM 1771 C C . SER B 1 73 ? 7.703 -6.895 -2.102 1 97.12 73 SER B C 1
ATOM 1773 O O . SER B 1 73 ? 8.812 -7.363 -1.84 1 97.12 73 SER B O 1
ATOM 1775 N N . THR B 1 74 ? 6.793 -7.59 -2.771 1 97.69 74 THR B N 1
ATOM 1776 C CA . THR B 1 74 ? 7.035 -8.953 -3.234 1 97.69 74 THR B CA 1
ATOM 1777 C C . THR B 1 74 ? 8.195 -8.992 -4.227 1 97.69 74 THR B C 1
ATOM 1779 O O . THR B 1 74 ? 9.156 -9.727 -4.031 1 97.69 74 THR B O 1
ATOM 1782 N N . TRP B 1 75 ? 8.164 -8.133 -5.246 1 95.75 75 TRP B N 1
ATOM 1783 C CA . TRP B 1 75 ? 9.148 -8.156 -6.328 1 95.75 75 TRP B CA 1
ATOM 1784 C C . TRP B 1 75 ? 10.516 -7.711 -5.836 1 95.75 75 TRP B C 1
ATOM 1786 O O . TRP B 1 75 ? 11.539 -8.266 -6.242 1 95.75 75 TRP B O 1
ATOM 1796 N N . ASP B 1 76 ? 10.531 -6.727 -4.945 1 95.38 76 ASP B N 1
ATOM 1797 C CA . ASP B 1 76 ? 11.805 -6.246 -4.43 1 95.38 76 ASP B CA 1
ATOM 1798 C C . ASP B 1 76 ? 12.32 -7.145 -3.307 1 95.38 76 ASP B C 1
ATOM 1800 O O . ASP B 1 76 ? 13.484 -7.055 -2.912 1 95.38 76 ASP B O 1
ATOM 1804 N N . ALA B 1 77 ? 11.453 -7.992 -2.82 1 96.75 77 ALA B N 1
ATOM 1805 C CA . ALA B 1 77 ? 11.773 -8.836 -1.67 1 96.75 77 ALA B CA 1
ATOM 1806 C C . ALA B 1 77 ? 12.414 -8.016 -0.552 1 96.75 77 ALA B C 1
ATOM 1808 O O . ALA B 1 77 ? 13.461 -8.391 -0.012 1 96.75 77 ALA B O 1
ATOM 1809 N N . ALA B 1 78 ? 11.812 -6.895 -0.237 1 96.62 78 ALA B N 1
ATOM 1810 C CA . ALA B 1 78 ? 12.352 -5.945 0.734 1 96.62 78 ALA B CA 1
ATOM 1811 C C . ALA B 1 78 ? 11.25 -5.039 1.28 1 96.62 78 ALA B C 1
ATOM 1813 O O . ALA B 1 78 ? 10.211 -4.855 0.64 1 96.62 78 ALA B O 1
ATOM 1814 N N . PRO B 1 79 ? 11.508 -4.469 2.488 1 97.62 79 PRO B N 1
ATOM 1815 C CA . PRO B 1 79 ? 10.547 -3.492 3.004 1 97.62 79 PRO B CA 1
ATOM 1816 C C . PRO B 1 79 ? 10.594 -2.164 2.252 1 97.62 79 PRO B C 1
ATOM 1818 O O . PRO B 1 79 ? 11.617 -1.822 1.66 1 97.62 79 PRO B O 1
ATOM 1821 N N . PHE B 1 80 ? 9.461 -1.471 2.266 1 98.38 80 PHE B N 1
ATOM 1822 C CA . PHE B 1 80 ? 9.391 -0.098 1.778 1 98.38 80 PHE B CA 1
ATOM 1823 C C . PHE B 1 80 ? 8.516 0.754 2.691 1 98.38 80 PHE B C 1
ATOM 1825 O O . PHE B 1 80 ? 7.707 0.224 3.459 1 98.38 80 PHE B O 1
ATOM 1832 N N . LEU B 1 81 ? 8.773 2.033 2.684 1 98.81 81 LEU B N 1
ATOM 1833 C CA . LEU B 1 81 ? 7.922 2.99 3.381 1 98.81 81 LEU B CA 1
ATOM 1834 C C . LEU B 1 81 ? 6.789 3.467 2.48 1 98.81 81 LEU B C 1
ATOM 1836 O O . LEU B 1 81 ? 7.023 3.855 1.333 1 98.81 81 LEU B O 1
ATOM 1840 N N . TYR B 1 82 ? 5.59 3.34 2.949 1 98.81 82 TYR B N 1
ATOM 1841 C CA . TYR B 1 82 ? 4.441 3.842 2.203 1 98.81 82 TYR B CA 1
ATOM 1842 C C . TYR B 1 82 ? 3.9 5.121 2.83 1 98.81 82 TYR B C 1
ATOM 1844 O O . TYR B 1 82 ? 3.391 5.102 3.953 1 98.81 82 TYR B O 1
ATOM 1852 N N . MET B 1 83 ? 4.059 6.234 2.15 1 98.75 83 MET B N 1
ATOM 1853 C CA . MET B 1 83 ? 3.465 7.492 2.59 1 98.75 83 MET B CA 1
ATOM 1854 C C . MET B 1 83 ? 1.999 7.578 2.178 1 98.75 83 MET B C 1
ATOM 1856 O O . MET B 1 83 ? 1.692 7.805 1.005 1 98.75 83 MET B O 1
ATOM 1860 N N . ASP B 1 84 ? 1.136 7.488 3.121 1 98.06 84 ASP B N 1
ATOM 1861 C CA . ASP B 1 84 ? -0.301 7.445 2.865 1 98.06 84 ASP B CA 1
ATOM 1862 C C . ASP B 1 84 ? -0.85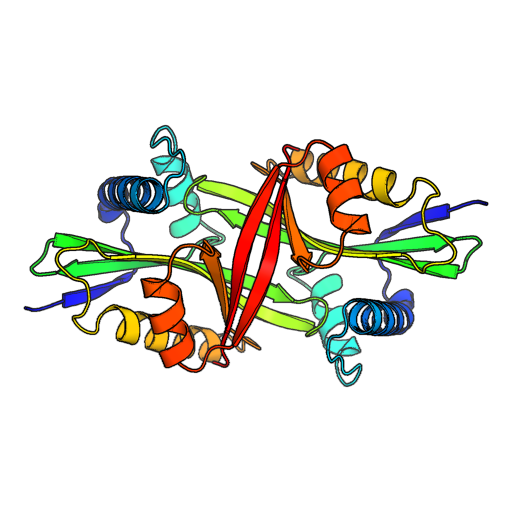3 8.844 2.607 1 98.06 84 ASP B C 1
ATOM 1864 O O . ASP B 1 84 ? -1.645 9.047 1.686 1 98.06 84 ASP B O 1
ATOM 1868 N N . CYS B 1 85 ? -0.389 9.789 3.436 1 97.94 85 CYS B N 1
ATOM 1869 C CA . CYS B 1 85 ? -0.903 11.148 3.311 1 97.94 85 CYS B CA 1
ATOM 1870 C C . CYS B 1 85 ? 0.213 12.172 3.484 1 97.94 85 CYS B C 1
ATOM 1872 O O . CYS B 1 85 ? 1.101 11.992 4.32 1 97.94 85 CYS B O 1
ATOM 1874 N N . LEU B 1 86 ? 0.188 13.172 2.742 1 98.12 86 LEU B N 1
ATOM 1875 C CA . LEU B 1 86 ? 0.874 14.445 2.914 1 98.12 86 LEU B CA 1
ATOM 1876 C C . LEU B 1 86 ? -0.049 15.609 2.568 1 98.12 86 LEU B C 1
ATOM 1878 O O . LEU B 1 86 ? -0.408 15.805 1.405 1 98.12 86 LEU B O 1
ATOM 1882 N N . TYR B 1 87 ? -0.436 16.281 3.615 1 98.06 87 TYR B N 1
ATOM 1883 C CA . 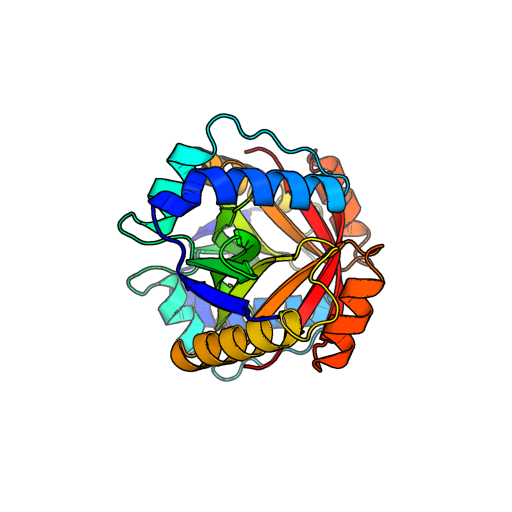TYR B 1 87 ? -1.405 17.359 3.422 1 98.06 87 TYR B CA 1
ATOM 1884 C C . TYR B 1 87 ? -0.988 18.609 4.18 1 98.06 87 TYR B C 1
ATOM 1886 O O . TYR B 1 87 ? -0.598 18.547 5.348 1 98.06 87 TYR B O 1
ATOM 1894 N N . LEU B 1 88 ? -1.001 19.688 3.527 1 98 88 LEU B N 1
ATOM 1895 C CA . LEU B 1 88 ? -0.841 21.031 4.086 1 98 88 LEU B CA 1
ATOM 1896 C C . LEU B 1 88 ? -2.01 21.938 3.693 1 98 88 LEU B C 1
ATOM 1898 O O . LEU B 1 88 ? -2.426 21.938 2.533 1 98 88 LEU B O 1
ATOM 1902 N N . ASN B 1 89 ? -2.531 22.641 4.695 1 97.5 89 ASN B N 1
ATOM 1903 C CA . ASN B 1 89 ? -3.502 23.656 4.336 1 97.5 89 ASN B CA 1
ATOM 1904 C C . ASN B 1 89 ? -2.953 24.594 3.266 1 97.5 89 ASN B C 1
ATOM 1906 O O . ASN B 1 89 ? -1.75 24.859 3.223 1 97.5 89 ASN B O 1
ATOM 1910 N N . GLU B 1 90 ? -3.871 25.094 2.469 1 95 90 GLU B N 1
ATOM 1911 C CA . GLU B 1 90 ? -3.488 25.938 1.331 1 95 90 GLU B CA 1
ATOM 1912 C C . GLU B 1 90 ? -2.646 27.125 1.777 1 95 90 GLU B C 1
ATOM 1914 O O . GLU B 1 90 ? -1.692 27.5 1.098 1 95 90 GLU B O 1
ATOM 1919 N N . SER B 1 91 ? -2.898 27.672 2.904 1 93.94 91 SER B N 1
ATOM 1920 C CA . SER B 1 91 ? -2.293 28.906 3.396 1 93.94 91 SER B CA 1
ATOM 1921 C C . SER B 1 91 ? -0.821 28.703 3.734 1 93.94 91 SER B C 1
ATOM 1923 O O . SER B 1 91 ? -0.079 29.672 3.906 1 93.94 91 SER B O 1
ATOM 1925 N N . VAL B 1 92 ? -0.375 27.469 3.85 1 95.75 92 VAL B N 1
ATOM 1926 C CA . VAL B 1 92 ? 0.999 27.25 4.289 1 95.75 92 VAL B CA 1
ATOM 1927 C C . VAL B 1 92 ? 1.754 26.438 3.248 1 95.75 92 VAL B C 1
ATOM 1929 O O . VAL B 1 92 ? 2.775 25.812 3.557 1 95.75 92 VAL B O 1
ATOM 1932 N N . ARG B 1 93 ? 1.25 26.312 2.105 1 93.69 93 ARG B N 1
ATOM 1933 C CA . ARG B 1 93 ? 1.926 25.625 1.016 1 93.69 93 ARG B CA 1
ATOM 1934 C C . ARG B 1 93 ? 2.971 26.516 0.358 1 93.69 93 ARG B C 1
ATOM 1936 O O . ARG B 1 93 ? 3.043 27.719 0.648 1 93.69 93 ARG B O 1
ATOM 1943 N N . SER B 1 94 ? 3.873 25.938 -0.372 1 90.69 94 SER B N 1
ATOM 1944 C CA . SER B 1 94 ? 4.918 26.625 -1.126 1 90.69 94 SER B CA 1
ATOM 1945 C C . SER B 1 94 ? 5.887 27.359 -0.197 1 90.69 94 SER B C 1
ATOM 1947 O O . SER B 1 94 ? 6.363 28.438 -0.517 1 90.69 94 SER B O 1
ATOM 1949 N N . MET B 1 95 ? 6.047 26.781 1.01 1 92 95 MET B N 1
ATOM 1950 C CA . MET B 1 95 ? 6.965 27.359 1.988 1 92 95 MET B CA 1
ATOM 1951 C C . MET B 1 95 ? 8.141 26.438 2.244 1 92 95 MET B C 1
ATOM 1953 O O . MET B 1 95 ? 8.953 26.672 3.143 1 92 95 MET B O 1
ATOM 1957 N N . GLY B 1 96 ? 8.172 25.359 1.52 1 94.56 96 GLY B N 1
ATOM 1958 C CA . GLY B 1 96 ? 9.266 24.422 1.672 1 94.56 96 GLY B CA 1
ATOM 1959 C C . GLY B 1 96 ? 8.961 23.297 2.646 1 94.56 96 GLY B C 1
ATOM 1960 O O . GLY B 1 96 ? 9.766 22.391 2.82 1 94.56 96 GLY B O 1
ATOM 1961 N N . ILE B 1 97 ? 7.828 23.328 3.266 1 97.19 97 ILE B N 1
ATOM 1962 C CA . ILE B 1 97 ? 7.449 22.359 4.293 1 97.19 97 ILE B CA 1
ATOM 1963 C C . ILE B 1 97 ? 7.34 20.969 3.68 1 97.19 97 ILE B C 1
ATOM 1965 O O . ILE B 1 97 ? 7.809 19.984 4.266 1 97.19 97 ILE B O 1
ATOM 1969 N N . GLY B 1 98 ? 6.746 20.906 2.508 1 97.38 98 GLY B N 1
ATOM 1970 C CA . GLY B 1 98 ? 6.625 19.625 1.817 1 97.38 98 GLY B CA 1
ATOM 1971 C C . GLY B 1 98 ? 7.965 18.969 1.554 1 97.38 98 GLY B C 1
ATOM 1972 O O . GLY B 1 98 ? 8.117 17.766 1.771 1 97.38 98 GLY B O 1
ATOM 1973 N N . ALA B 1 99 ? 8.875 19.766 1.12 1 97.06 99 ALA B N 1
ATOM 1974 C CA . ALA B 1 99 ? 10.219 19.266 0.846 1 97.06 99 ALA B CA 1
ATOM 1975 C C . ALA B 1 99 ? 10.891 18.766 2.125 1 97.06 99 ALA B C 1
ATOM 1977 O O . ALA B 1 99 ? 11.57 17.734 2.119 1 97.06 99 ALA B O 1
ATOM 1978 N N . ASP B 1 100 ? 10.695 19.469 3.16 1 97.88 100 ASP B N 1
ATOM 1979 C CA . ASP B 1 100 ? 11.258 19.078 4.449 1 97.88 100 ASP B CA 1
ATOM 1980 C C . ASP B 1 100 ? 10.656 17.766 4.941 1 97.88 100 ASP B C 1
ATOM 1982 O O . ASP B 1 100 ? 11.359 16.906 5.484 1 97.88 100 ASP B O 1
ATOM 1986 N N . ILE B 1 101 ? 9.391 17.625 4.809 1 98.38 101 ILE B N 1
ATOM 1987 C CA . ILE B 1 101 ? 8.703 16.391 5.184 1 98.38 101 ILE B CA 1
ATOM 1988 C C . ILE B 1 101 ? 9.305 15.219 4.414 1 98.38 101 ILE B C 1
ATOM 1990 O O . ILE B 1 101 ? 9.633 14.18 5.004 1 98.38 101 ILE B O 1
ATOM 1994 N N . MET B 1 102 ? 9.477 15.375 3.119 1 98.44 102 MET B N 1
ATOM 1995 C CA . MET B 1 102 ? 9.969 14.297 2.27 1 98.44 102 MET B CA 1
ATOM 1996 C C . MET B 1 102 ? 11.406 13.938 2.621 1 98.44 102 MET B C 1
ATOM 1998 O O . MET B 1 102 ? 11.797 12.773 2.543 1 98.44 102 MET B O 1
ATOM 2002 N N . GLU B 1 103 ? 12.195 14.891 2.951 1 98.06 103 GLU B N 1
ATOM 2003 C CA . GLU B 1 103 ? 13.555 14.609 3.4 1 98.06 103 GLU B CA 1
ATOM 2004 C C . GLU B 1 103 ? 13.547 13.773 4.68 1 98.06 103 GLU B C 1
ATOM 2006 O O . GLU B 1 103 ? 14.344 12.844 4.824 1 98.06 103 GLU B O 1
ATOM 2011 N N . ARG B 1 104 ? 12.711 14.117 5.57 1 98.44 104 ARG B N 1
ATOM 2012 C CA . ARG B 1 104 ? 12.586 13.344 6.805 1 98.44 104 ARG B CA 1
ATOM 2013 C C . ARG B 1 104 ? 12.094 11.922 6.516 1 98.44 104 ARG B C 1
ATOM 2015 O O . ARG B 1 104 ? 12.555 10.969 7.141 1 98.44 104 ARG B O 1
ATOM 2022 N N . ILE B 1 105 ? 11.125 11.82 5.609 1 98.75 105 ILE B N 1
ATOM 2023 C CA . ILE B 1 105 ? 10.641 10.508 5.191 1 98.75 105 ILE B CA 1
ATOM 2024 C C . ILE B 1 105 ? 11.797 9.68 4.641 1 98.75 105 ILE B C 1
ATOM 2026 O O . ILE B 1 105 ? 11.914 8.492 4.949 1 98.75 105 ILE B O 1
ATOM 2030 N N . ARG B 1 106 ? 12.633 10.281 3.836 1 98.5 106 ARG B N 1
ATOM 2031 C CA . ARG B 1 106 ? 13.797 9.602 3.293 1 98.5 106 ARG B CA 1
ATOM 2032 C C . ARG B 1 106 ? 14.703 9.086 4.41 1 98.5 106 ARG B C 1
ATOM 2034 O O . ARG B 1 106 ? 15.195 7.961 4.352 1 98.5 106 ARG B O 1
ATOM 2041 N N . GLU B 1 107 ? 14.945 9.906 5.363 1 98.56 107 GLU B N 1
ATOM 2042 C CA . GLU B 1 107 ? 15.781 9.523 6.496 1 98.56 107 GLU B CA 1
ATOM 2043 C C . GLU B 1 107 ? 15.188 8.336 7.254 1 98.56 107 GLU B C 1
ATOM 2045 O O . GLU B 1 107 ? 15.898 7.387 7.578 1 98.56 107 GLU B O 1
ATOM 2050 N N . VAL B 1 108 ? 13.938 8.438 7.547 1 98.69 108 VAL B N 1
ATOM 2051 C CA . VAL B 1 108 ? 13.242 7.355 8.25 1 98.69 108 VAL B CA 1
ATOM 2052 C C . VAL B 1 108 ? 13.344 6.066 7.434 1 98.69 108 VAL B C 1
ATOM 2054 O O . VAL B 1 108 ? 13.586 4.992 7.988 1 98.69 108 VAL B O 1
ATOM 2057 N N . ALA B 1 109 ? 13.086 6.168 6.129 1 98.69 109 ALA B N 1
ATOM 2058 C CA . ALA B 1 109 ? 13.172 5.004 5.25 1 98.69 109 ALA B CA 1
ATOM 2059 C C . ALA B 1 109 ? 14.562 4.383 5.297 1 98.69 109 ALA B C 1
ATOM 2061 O O . ALA B 1 109 ? 14.703 3.158 5.348 1 98.69 109 ALA B O 1
ATOM 2062 N N . ARG B 1 110 ? 15.578 5.215 5.27 1 98.25 110 ARG B N 1
ATOM 2063 C CA . ARG B 1 110 ? 16.953 4.738 5.355 1 98.25 110 ARG B CA 1
ATOM 2064 C C . ARG B 1 110 ? 17.203 4.023 6.68 1 98.25 110 ARG B C 1
ATOM 2066 O O . ARG B 1 110 ? 17.797 2.938 6.707 1 98.25 110 ARG B O 1
ATOM 2073 N N . GLU B 1 111 ? 16.781 4.633 7.715 1 98.19 111 GLU B N 1
ATOM 2074 C CA . GLU B 1 111 ? 16.984 4.094 9.055 1 98.19 111 GLU B CA 1
ATOM 2075 C C . GLU B 1 111 ? 16.297 2.74 9.219 1 98.19 111 GLU B C 1
ATOM 2077 O O . GLU B 1 111 ? 16.75 1.901 10 1 98.19 111 GLU B O 1
ATOM 2082 N N . ASN B 1 112 ? 15.266 2.566 8.5 1 97.56 112 ASN B N 1
ATOM 2083 C CA . ASN B 1 112 ? 14.516 1.322 8.594 1 97.56 112 ASN B CA 1
ATOM 2084 C C . ASN B 1 112 ? 14.867 0.366 7.457 1 97.56 112 ASN B C 1
ATOM 2086 O O . ASN B 1 112 ? 14.133 -0.591 7.199 1 97.56 112 ASN B O 1
ATOM 2090 N N . LYS B 1 113 ? 15.914 0.647 6.637 1 96.75 113 LYS B N 1
ATOM 2091 C CA . LYS B 1 113 ? 16.484 -0.206 5.594 1 96.75 113 LYS B CA 1
ATOM 2092 C C . LYS B 1 113 ? 15.445 -0.506 4.512 1 96.75 113 LYS B C 1
ATOM 2094 O O . LYS B 1 113 ? 15.375 -1.627 4.008 1 96.75 113 LYS B O 1
ATOM 2099 N N . CYS B 1 114 ? 14.602 0.457 4.273 1 98.12 114 CYS B N 1
ATOM 2100 C CA . CYS B 1 114 ? 13.641 0.334 3.182 1 98.12 114 CYS B CA 1
ATOM 2101 C C . CYS B 1 114 ? 14.336 0.394 1.829 1 98.12 114 CYS B C 1
ATOM 2103 O O . CYS B 1 114 ? 15.258 1.19 1.636 1 98.12 114 CYS B O 1
ATOM 2105 N N . PHE B 1 115 ? 13.805 -0.424 0.929 1 96.56 115 PHE B N 1
ATOM 2106 C CA . PHE B 1 115 ? 14.328 -0.427 -0.431 1 96.56 115 PHE B CA 1
ATOM 2107 C C . PHE B 1 115 ? 13.93 0.842 -1.171 1 96.56 115 PHE B C 1
ATOM 2109 O O . PHE B 1 115 ? 14.711 1.39 -1.948 1 96.56 115 PHE B O 1
ATOM 2116 N N . ASN B 1 116 ? 12.719 1.312 -0.949 1 97.31 116 ASN B N 1
ATOM 2117 C CA . ASN B 1 116 ? 12.211 2.541 -1.55 1 97.31 116 ASN B CA 1
ATOM 2118 C C . ASN B 1 116 ? 11.047 3.119 -0.75 1 97.31 116 ASN B C 1
ATOM 2120 O O . ASN B 1 116 ? 10.703 2.602 0.313 1 97.31 116 ASN B O 1
ATOM 2124 N N . ILE B 1 117 ? 10.641 4.262 -1.166 1 98.62 117 ILE B N 1
ATOM 2125 C CA . ILE B 1 117 ? 9.477 4.977 -0.663 1 98.62 117 ILE B CA 1
ATOM 2126 C C . ILE B 1 117 ? 8.406 5.055 -1.752 1 98.62 117 ILE B C 1
ATOM 2128 O O . ILE B 1 117 ? 8.711 5.375 -2.904 1 98.62 117 ILE B O 1
ATOM 2132 N N . GLN B 1 118 ? 7.207 4.703 -1.353 1 98.56 118 GLN B N 1
ATOM 2133 C CA . GLN B 1 118 ? 6.109 4.719 -2.316 1 98.56 118 GLN B CA 1
ATOM 2134 C C . GLN B 1 118 ? 4.934 5.547 -1.798 1 98.56 118 GLN B C 1
ATOM 2136 O O . GLN B 1 118 ? 4.695 5.605 -0.59 1 98.56 118 GLN B O 1
ATOM 2141 N N . TRP B 1 119 ? 4.234 6.191 -2.662 1 98.06 119 TRP B N 1
ATOM 2142 C CA . TRP B 1 119 ? 2.973 6.871 -2.391 1 98.06 119 TRP B CA 1
ATOM 2143 C C . TRP B 1 119 ? 2.164 7.051 -3.67 1 98.06 119 TRP B C 1
ATOM 2145 O O . TRP B 1 119 ? 2.568 6.586 -4.738 1 98.06 119 TRP B O 1
ATOM 2155 N N . GLN B 1 120 ? 0.985 7.551 -3.516 1 96.75 120 GLN B N 1
ATOM 2156 C CA . GLN B 1 120 ? 0.158 7.809 -4.691 1 96.75 120 GLN B CA 1
ATOM 2157 C C . GLN B 1 120 ? -0.645 9.094 -4.531 1 96.75 120 GLN B C 1
ATOM 2159 O O . GLN B 1 120 ? -0.898 9.539 -3.408 1 96.75 120 GLN B O 1
ATOM 2164 N N . THR B 1 121 ? -0.987 9.664 -5.598 1 95.12 121 THR B N 1
ATOM 2165 C CA . THR B 1 121 ? -1.852 10.844 -5.641 1 95.12 121 THR B CA 1
ATOM 2166 C C . THR B 1 121 ? -2.812 10.758 -6.824 1 95.12 121 THR B C 1
ATOM 2168 O O . THR B 1 121 ? -2.52 10.102 -7.824 1 95.12 121 THR B O 1
ATOM 2171 N N . PRO B 1 122 ? -3.916 11.414 -6.691 1 94.25 122 PRO B N 1
ATOM 2172 C CA . PRO B 1 122 ? -4.809 11.461 -7.852 1 94.25 122 PRO B CA 1
ATOM 2173 C C . PRO B 1 122 ? -4.121 12.008 -9.102 1 94.25 122 PRO B C 1
ATOM 2175 O O . PRO B 1 122 ? -3.314 12.93 -9.008 1 94.25 122 PRO B O 1
ATOM 2178 N N . GLU B 1 123 ? -4.559 11.523 -10.219 1 91.12 123 GLU B N 1
ATOM 2179 C CA . GLU B 1 123 ? -3.932 11.898 -11.477 1 91.12 123 GLU B CA 1
ATOM 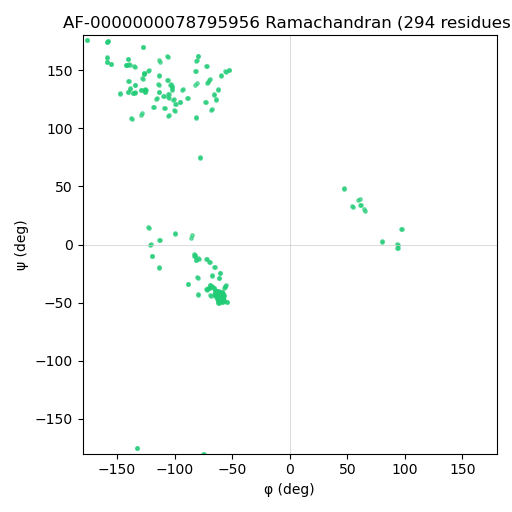2180 C C . GLU B 1 123 ? -4.184 13.375 -11.805 1 91.12 123 GLU B C 1
ATOM 2182 O O . GLU B 1 123 ? -3.389 14 -12.508 1 91.12 123 GLU B O 1
ATOM 2187 N N . PHE B 1 124 ? -5.23 13.93 -11.328 1 90.88 124 PHE B N 1
ATOM 2188 C CA . PHE B 1 124 ? -5.582 15.297 -11.68 1 90.88 124 PHE B CA 1
ATOM 2189 C C . PHE B 1 124 ? -4.82 16.297 -10.805 1 90.88 124 PHE B C 1
ATOM 2191 O O . PHE B 1 124 ? -4.883 17.5 -11.039 1 90.88 124 PHE B O 1
ATOM 2198 N N . ASN B 1 125 ? -4.121 15.797 -9.789 1 91.56 125 ASN B N 1
ATOM 2199 C CA . ASN B 1 125 ? -3.393 16.656 -8.859 1 91.56 125 ASN B CA 1
ATOM 2200 C C . ASN B 1 125 ? -2.076 17.141 -9.469 1 91.56 125 ASN B C 1
ATOM 2202 O O . ASN B 1 125 ? -1 16.766 -8.992 1 91.56 125 ASN B O 1
ATOM 2206 N N . ALA B 1 126 ? -2.119 18.047 -10.367 1 92.44 126 ALA B N 1
ATOM 2207 C CA . ALA B 1 126 ? -0.98 18.516 -11.156 1 92.44 126 ALA B CA 1
ATOM 2208 C C . ALA B 1 126 ? 0.081 19.156 -10.266 1 92.44 126 ALA B C 1
ATOM 2210 O O . ALA B 1 126 ? 1.28 19 -10.508 1 92.44 126 ALA B O 1
ATOM 2211 N N . ARG B 1 127 ? -0.377 19.875 -9.344 1 91.62 127 ARG B N 1
ATOM 2212 C CA . ARG B 1 127 ? 0.546 20.562 -8.438 1 91.62 127 ARG B CA 1
ATOM 2213 C C . ARG B 1 127 ? 1.402 19.547 -7.68 1 91.62 127 ARG B C 1
ATOM 2215 O O . ARG B 1 127 ? 2.625 19.703 -7.605 1 91.62 127 ARG B O 1
ATOM 2222 N N . ALA B 1 128 ? 0.785 18.531 -7.082 1 93.25 128 ALA B N 1
ATOM 2223 C CA . ALA B 1 128 ? 1.508 17.484 -6.352 1 93.25 128 ALA B CA 1
ATOM 2224 C C . ALA B 1 128 ? 2.455 16.719 -7.277 1 93.25 128 ALA B C 1
ATOM 2226 O O . ALA B 1 128 ? 3.602 16.453 -6.914 1 93.25 128 ALA B O 1
ATOM 2227 N N . ILE B 1 129 ? 1.965 16.391 -8.453 1 95.06 129 ILE B N 1
ATOM 2228 C CA . ILE B 1 129 ? 2.754 15.633 -9.414 1 95.06 129 ILE B CA 1
ATOM 2229 C C . ILE B 1 129 ? 4.027 16.406 -9.758 1 95.06 129 ILE B C 1
ATOM 2231 O O . ILE B 1 129 ? 5.125 15.844 -9.734 1 95.06 129 ILE B O 1
ATOM 2235 N N . LYS B 1 130 ? 3.893 17.688 -10.062 1 94.38 130 LYS B N 1
ATOM 2236 C CA . LYS B 1 130 ? 5.047 18.531 -10.359 1 94.38 130 LYS B CA 1
ATOM 2237 C C . LYS B 1 130 ? 6.02 18.562 -9.18 1 94.38 130 LYS B C 1
ATOM 2239 O O . LYS B 1 130 ? 7.234 18.484 -9.375 1 94.38 130 LYS B O 1
ATOM 2244 N N . PHE B 1 131 ? 5.492 18.719 -8.031 1 95.62 131 PHE B N 1
ATOM 2245 C CA . PHE B 1 131 ? 6.277 18.75 -6.801 1 95.62 131 PHE B CA 1
ATOM 2246 C C . PHE B 1 131 ? 7.078 17.453 -6.641 1 95.62 131 PHE B C 1
ATOM 2248 O O . PHE B 1 131 ? 8.289 17.5 -6.418 1 95.62 131 PHE B O 1
ATOM 2255 N N . TYR B 1 132 ? 6.453 16.281 -6.793 1 96.44 132 TYR B N 1
ATOM 2256 C CA . TYR B 1 132 ? 7.09 14.992 -6.551 1 96.44 132 TYR B CA 1
ATOM 2257 C C . TYR B 1 132 ? 8.109 14.664 -7.641 1 96.44 132 TYR B C 1
ATOM 2259 O O . TYR B 1 132 ? 9.156 14.086 -7.363 1 96.44 132 TYR B O 1
ATOM 2267 N N . VAL B 1 133 ? 7.75 15.008 -8.844 1 94.88 133 VAL B N 1
ATOM 2268 C CA . VAL B 1 133 ? 8.703 14.836 -9.938 1 94.88 133 VAL B CA 1
ATOM 2269 C C . VAL B 1 133 ? 9.953 15.672 -9.664 1 94.88 133 VAL B C 1
ATOM 2271 O O . VAL B 1 133 ? 11.078 15.219 -9.906 1 94.88 133 VAL B O 1
ATOM 2274 N N . GLY B 1 134 ? 9.758 16.844 -9.203 1 94.62 134 GLY B N 1
ATOM 2275 C CA . GLY B 1 134 ? 10.859 17.734 -8.852 1 94.62 134 GLY B CA 1
ATOM 2276 C C . GLY B 1 134 ? 11.758 17.172 -7.777 1 94.62 134 GLY B C 1
ATOM 2277 O O . GLY B 1 134 ? 12.938 17.531 -7.688 1 94.62 134 GLY B O 1
ATOM 2278 N N . LEU B 1 135 ? 11.289 16.266 -6.91 1 95.12 135 LEU B N 1
ATOM 2279 C CA . LEU B 1 135 ? 12.047 15.641 -5.832 1 95.12 135 LEU B CA 1
ATOM 2280 C C . LEU B 1 135 ? 12.922 14.508 -6.363 1 95.12 135 LEU B C 1
ATOM 2282 O O . LEU B 1 135 ? 13.734 13.953 -5.629 1 95.12 135 LEU B O 1
ATOM 2286 N N . GLY B 1 136 ? 12.703 14.094 -7.656 1 95.69 136 GLY B N 1
ATOM 2287 C CA . GLY B 1 136 ? 13.469 13.008 -8.242 1 95.69 136 GLY B CA 1
ATOM 2288 C C . GLY B 1 136 ? 12.758 11.672 -8.18 1 95.69 136 GLY B C 1
ATOM 2289 O O . GLY B 1 136 ? 13.367 10.617 -8.375 1 95.69 136 GLY B O 1
ATOM 2290 N N . SER B 1 137 ? 11.469 11.742 -7.867 1 96.19 137 SER B N 1
ATOM 2291 C CA . SER B 1 137 ? 10.695 10.508 -7.84 1 96.19 137 SER B CA 1
ATOM 2292 C C . SER B 1 137 ? 10.273 10.094 -9.242 1 96.19 137 SER B C 1
ATOM 2294 O O . SER B 1 137 ? 10.305 10.906 -10.172 1 96.19 137 SER B O 1
ATOM 2296 N N . THR B 1 138 ? 9.969 8.797 -9.383 1 95.38 138 THR B N 1
ATOM 2297 C CA . THR B 1 138 ? 9.438 8.258 -10.633 1 95.38 138 THR B CA 1
ATOM 2298 C C . THR B 1 138 ? 7.941 7.965 -10.492 1 95.38 138 THR B C 1
ATOM 2300 O O . THR B 1 138 ? 7.52 7.316 -9.539 1 95.38 138 THR B O 1
ATOM 2303 N N . GLY B 1 139 ? 7.211 8.461 -11.438 1 94.25 139 GLY B N 1
ATOM 2304 C CA . GLY B 1 139 ? 5.773 8.242 -11.43 1 94.25 139 GLY B CA 1
ATOM 2305 C C . GLY B 1 139 ? 5.324 7.184 -12.422 1 94.25 139 GLY B C 1
ATOM 2306 O O . GLY B 1 139 ? 5.855 7.098 -13.531 1 94.25 139 GLY B O 1
ATOM 2307 N N . LYS B 1 140 ? 4.391 6.316 -12 1 93.75 140 LYS B N 1
ATOM 2308 C CA . LYS B 1 140 ? 3.758 5.324 -12.859 1 93.75 140 LYS B CA 1
ATOM 2309 C C . LYS B 1 140 ? 2.236 5.438 -12.805 1 93.75 140 LYS B C 1
ATOM 2311 O O . LYS B 1 140 ? 1.656 5.508 -11.719 1 93.75 140 LYS B O 1
ATOM 2316 N N . GLN B 1 141 ? 1.651 5.461 -13.9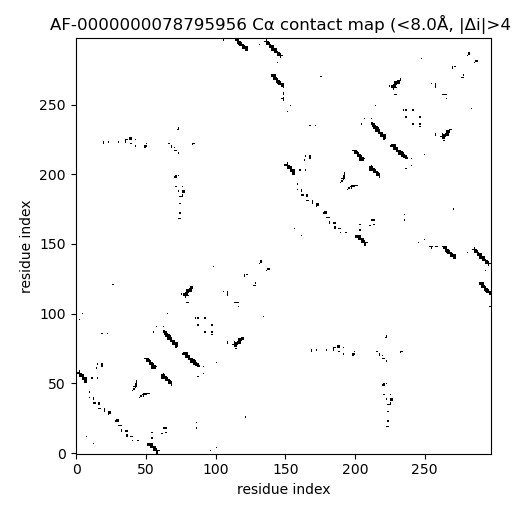69 1 92.38 141 GLN B N 1
ATOM 2317 C CA . GLN B 1 141 ? 0.193 5.492 -14.016 1 92.38 141 GLN B CA 1
ATOM 2318 C C . GLN B 1 141 ? -0.395 4.133 -13.633 1 92.38 141 GLN B C 1
ATOM 2320 O O . GLN B 1 141 ? -0.095 3.123 -14.273 1 92.38 141 GLN B O 1
ATOM 2325 N N . LYS B 1 142 ? -1.203 4.133 -12.641 1 94.44 142 LYS B N 1
ATOM 2326 C CA . LYS B 1 142 ? -1.833 2.906 -12.164 1 94.44 142 LYS B CA 1
ATOM 2327 C C . LYS B 1 142 ? -3.322 3.119 -11.898 1 94.44 142 LYS B C 1
ATOM 2329 O O . LYS B 1 142 ? -3.783 4.258 -11.797 1 94.44 142 LYS B O 1
ATOM 2334 N N . MET B 1 143 ? -4.043 2.072 -11.992 1 95.12 143 MET B N 1
ATOM 2335 C CA . MET B 1 143 ? -5.402 2.045 -11.461 1 95.12 143 MET B CA 1
ATOM 2336 C C . MET B 1 143 ? -5.445 1.353 -10.102 1 95.12 143 MET B C 1
ATOM 2338 O O . MET B 1 143 ? -4.977 0.22 -9.961 1 95.12 143 MET B O 1
ATOM 2342 N N . ARG B 1 144 ? -5.906 2.082 -9.117 1 96.06 144 ARG B N 1
ATOM 2343 C CA . ARG B 1 144 ? -6.086 1.521 -7.781 1 96.06 144 ARG B CA 1
ATOM 2344 C C . ARG B 1 144 ? -7.504 0.998 -7.594 1 96.06 144 ARG B C 1
ATOM 2346 O O . ARG B 1 144 ? -8.477 1.695 -7.898 1 96.06 144 ARG B O 1
ATOM 2353 N N . PHE B 1 145 ? -7.613 -0.221 -7.039 1 97.56 145 PHE B N 1
ATOM 2354 C CA . PHE B 1 145 ? -8.922 -0.834 -6.848 1 97.56 145 PHE B CA 1
ATOM 2355 C C . PHE B 1 145 ? -9.242 -0.979 -5.363 1 97.56 145 PHE B C 1
ATOM 2357 O O . PHE B 1 145 ? -8.336 -1.192 -4.551 1 97.56 145 PHE B O 1
ATOM 2364 N N . PHE B 1 146 ? -10.453 -0.84 -5.07 1 97.38 146 PHE B N 1
ATOM 2365 C CA . PHE B 1 146 ? -11.016 -1.027 -3.74 1 97.38 146 PHE B CA 1
ATOM 2366 C C . PHE B 1 146 ? -12.18 -2.01 -3.781 1 97.38 146 PHE B C 1
ATOM 2368 O O . PHE B 1 146 ? -13.039 -1.932 -4.664 1 97.38 146 PHE B O 1
ATOM 2375 N N . LEU B 1 147 ? -12.234 -2.932 -2.924 1 97.44 147 LEU B N 1
ATOM 2376 C CA . LEU B 1 147 ? -13.281 -3.945 -2.84 1 97.44 147 LEU B CA 1
ATOM 2377 C C . LEU B 1 147 ? -13.672 -4.207 -1.39 1 97.44 147 LEU B C 1
ATOM 2379 O O . LEU B 1 147 ? -12.805 -4.305 -0.517 1 97.44 147 LEU B O 1
ATOM 2383 N N . LYS B 1 148 ? -14.977 -4.262 -1.132 1 95.81 148 LYS B N 1
ATOM 2384 C CA . LYS B 1 148 ? -15.445 -4.625 0.204 1 95.81 148 LYS B CA 1
ATOM 2385 C C . LYS B 1 148 ? -15.211 -6.105 0.485 1 95.81 148 LYS B C 1
ATOM 2387 O O . LYS B 1 148 ? -15.422 -6.949 -0.389 1 95.81 148 LYS B O 1
ATOM 2392 N N . PRO B 1 149 ? -14.797 -6.363 1.634 1 95.69 149 PRO B N 1
ATOM 2393 C CA . PRO B 1 149 ? -14.625 -7.781 1.956 1 95.69 149 PRO B CA 1
ATOM 2394 C C . PRO B 1 149 ? -15.914 -8.586 1.783 1 95.69 149 PRO B C 1
ATOM 2396 O O . PRO B 1 149 ? -17 -8.023 1.827 1 95.69 149 PRO B O 1
#

Nearest PDB structures (foldseek):
  2fe7-assembly1_B  TM=9.157E-01  e=4.682E-13  Pseudomonas aeruginosa UCBPP-PA14
  8a9o-assembly1_A  TM=8.511E-01  e=5.928E-12  Acinetobacter baumannii
  8a9o-assembly1_B  TM=8.486E-01  e=7.690E-12  Acinetobacter baumannii
  8a9n-assembly1_B  TM=8.369E-01  e=4.876E-12  Acinetobacter baumannii
  3i9s-assembly1_B  TM=7.876E-01  e=5.554E-12  Vibrio cholerae

InterPro domains:
  IPR000182 GNAT domain [PF00583] (45-132)
  IPR000182 GNAT domain [PS51186] (3-149)
  IPR016181 Acyl-CoA N-acyltransferase [SSF55729] (3-136)
  IPR051016 Diverse Substrate Acetyltransferase [PTHR10545] (3-142)